Protein AF-A0A2P6TKJ5-F1 (afdb_monomer_lite)

Foldseek 3Di:
DFVLCPVLCLPPVVQQVDPVCQVVSCVPRVDHDDDLQPPDDDDDPVPDDLVSSVVSLVVRQVVLQVQLCVQQVVVPHRPSALRHDQEDEAQAFRSQLSLAHPPVPDDPDPPDDDDDDDDDDDDDDDDDDDDDDDDDDDPPPPPPPPPDPPDPDDDPPPPPQDDADNGRDPGDDFAWDSYHHPPRNHDPSYIYGYAHHPDPPDPDDPCNRSVRVNVVSVVSVVADPVHPRDPPPPPPDPD

Secondary structure (DSSP, 8-state):
-HHHHHHTTSS-TTT--SGGGGGGHHHHHS-----TTTT---S-TTS--HHHHHHHHHHHHHHHHHHHHHHHHHTT--SSSTT--SEEEESSHHHHHTTS------------------------------------GGGSSSSSSSSSSS----------PPP--SS--S-PPSEEES---TT--S-TTSEEEEPPP-STTS---HHHHHHHHHHHHHHHTTS-SS------S------

InterPro domains:
  IPR036895 Uracil-DNA glycosylase-like domain superfamily [G3DSA:3.40.470.10] (1-223)

Radius of gyration: 26.34 Å; chains: 1; bounding box: 67×64×65 Å

Organism: Chlorella sorokiniana (NCBI:txid3076)

Structure (mmCIF, N/CA/C/O backbone):
data_AF-A0A2P6TKJ5-F1
#
_entry.id   AF-A0A2P6TKJ5-F1
#
loop_
_atom_site.group_PDB
_atom_site.id
_atom_site.type_symbol
_atom_site.label_atom_id
_atom_site.label_alt_id
_atom_site.label_comp_id
_atom_site.label_asym_id
_atom_site.label_entity_id
_atom_site.label_seq_id
_atom_site.pdbx_PDB_ins_code
_atom_site.Cartn_x
_atom_site.Cartn_y
_atom_site.Cartn_z
_atom_site.occupancy
_atom_site.B_iso_or_equiv
_atom_site.auth_seq_id
_atom_site.auth_comp_id
_atom_site.auth_asym_id
_atom_site.auth_atom_id
_atom_site.pdbx_PDB_model_num
ATOM 1 N N . MET A 1 1 ? 12.594 2.548 1.043 1.00 91.88 1 MET A N 1
ATOM 2 C CA . MET A 1 1 ? 11.205 2.726 1.514 1.00 91.88 1 MET A CA 1
ATOM 3 C C . MET A 1 1 ? 11.089 3.725 2.665 1.00 91.88 1 MET A C 1
ATOM 5 O O . MET A 1 1 ? 10.688 4.838 2.395 1.00 91.88 1 MET A O 1
ATOM 9 N N . TRP A 1 2 ? 11.499 3.416 3.900 1.00 95.62 2 TRP A N 1
ATOM 10 C CA . TRP A 1 2 ? 11.236 4.242 5.101 1.00 95.62 2 TRP A CA 1
ATOM 11 C C . TRP A 1 2 ? 11.445 5.754 4.985 1.00 95.62 2 TRP A C 1
ATOM 13 O O . TRP A 1 2 ? 10.589 6.516 5.422 1.00 95.62 2 TRP A O 1
ATOM 23 N N . ARG A 1 3 ? 12.530 6.201 4.343 1.00 95.38 3 ARG A N 1
ATOM 24 C CA . ARG A 1 3 ? 12.762 7.631 4.097 1.00 95.38 3 ARG A CA 1
ATOM 25 C C . ARG A 1 3 ? 11.610 8.300 3.336 1.00 95.38 3 ARG A C 1
ATOM 27 O O . ARG A 1 3 ? 11.203 9.380 3.724 1.00 95.38 3 ARG A O 1
ATOM 34 N N . ILE A 1 4 ? 11.061 7.661 2.296 1.00 96.12 4 ILE A N 1
ATOM 35 C CA . ILE A 1 4 ? 9.951 8.241 1.520 1.00 96.12 4 ILE A CA 1
ATOM 36 C C . ILE A 1 4 ? 8.678 8.326 2.357 1.00 96.12 4 ILE A C 1
ATOM 38 O O . ILE A 1 4 ? 7.991 9.336 2.304 1.00 96.12 4 ILE A O 1
ATOM 42 N N . LEU A 1 5 ? 8.401 7.305 3.176 1.00 97.38 5 LEU A N 1
ATOM 43 C CA . LEU A 1 5 ? 7.227 7.280 4.049 1.00 97.38 5 LEU A CA 1
ATOM 44 C C . LEU A 1 5 ? 7.304 8.388 5.102 1.00 97.38 5 LEU A C 1
ATOM 46 O O . LEU A 1 5 ? 6.308 9.050 5.363 1.00 97.38 5 LEU A O 1
ATOM 50 N N . ARG A 1 6 ? 8.493 8.615 5.673 1.00 97.56 6 ARG A N 1
ATOM 51 C CA . ARG A 1 6 ? 8.727 9.686 6.650 1.00 97.56 6 ARG A CA 1
ATOM 52 C C . ARG A 1 6 ? 8.663 11.068 6.013 1.00 97.56 6 ARG A C 1
ATOM 54 O O . ARG A 1 6 ? 7.947 11.927 6.508 1.00 97.56 6 ARG A O 1
ATOM 61 N N . ASP A 1 7 ? 9.369 11.268 4.901 1.00 97.06 7 ASP A N 1
ATOM 62 C CA . ASP A 1 7 ? 9.412 12.557 4.203 1.00 97.06 7 ASP A CA 1
ATOM 63 C C . ASP A 1 7 ? 8.027 12.977 3.664 1.00 97.06 7 ASP A C 1
ATOM 65 O O . ASP A 1 7 ? 7.772 14.165 3.505 1.00 97.06 7 ASP A O 1
ATOM 69 N N . THR A 1 8 ? 7.142 12.019 3.361 1.00 97.31 8 THR A N 1
ATOM 70 C CA . THR A 1 8 ? 5.763 12.286 2.904 1.00 97.31 8 THR A CA 1
ATOM 71 C C . THR A 1 8 ? 4.741 12.349 4.038 1.00 97.31 8 THR A C 1
ATOM 73 O O . THR A 1 8 ? 3.582 12.652 3.784 1.00 97.31 8 THR A O 1
ATOM 76 N N . GLY A 1 9 ? 5.138 12.064 5.281 1.00 97.19 9 GLY A N 1
ATOM 77 C CA . GLY A 1 9 ? 4.243 12.072 6.440 1.00 97.19 9 GLY A CA 1
ATOM 78 C C . GLY A 1 9 ? 3.373 10.821 6.609 1.00 97.19 9 GLY A C 1
ATOM 79 O O . GLY A 1 9 ? 2.686 10.716 7.618 1.00 97.19 9 GLY A O 1
ATOM 80 N N . ILE A 1 10 ? 3.440 9.841 5.696 1.00 97.50 10 ILE A N 1
ATOM 81 C CA . ILE A 1 10 ? 2.741 8.546 5.838 1.00 97.50 10 ILE A CA 1
ATOM 82 C C . ILE A 1 10 ? 3.231 7.798 7.088 1.00 97.50 10 ILE A C 1
ATOM 84 O O . ILE A 1 10 ? 2.451 7.153 7.781 1.00 97.50 10 ILE A O 1
ATOM 88 N N . ALA A 1 11 ? 4.531 7.884 7.378 1.00 97.69 11 ALA A N 1
ATOM 89 C CA . ALA A 1 11 ? 5.111 7.433 8.636 1.00 97.69 11 ALA A CA 1
ATOM 90 C C . ALA A 1 11 ? 5.402 8.659 9.521 1.00 97.69 11 ALA A C 1
ATOM 92 O O . ALA A 1 11 ? 6.318 9.422 9.194 1.00 97.69 11 ALA A O 1
ATOM 93 N N . PRO A 1 12 ? 4.684 8.857 10.644 1.00 96.44 12 PRO A N 1
ATOM 94 C CA . PRO A 1 12 ? 4.896 10.007 11.517 1.00 96.44 12 PRO A CA 1
ATOM 95 C C . PRO A 1 12 ? 6.327 10.049 12.059 1.00 96.44 12 PRO A C 1
ATOM 97 O O . PRO A 1 12 ? 6.741 9.193 12.845 1.00 96.44 12 PRO A O 1
ATOM 100 N N . ALA A 1 13 ? 7.094 11.065 11.656 1.00 95.31 13 ALA A N 1
ATOM 101 C CA . ALA A 1 13 ? 8.523 11.155 11.962 1.00 95.31 13 ALA A CA 1
ATOM 102 C C . ALA A 1 13 ? 8.829 11.245 13.470 1.00 95.31 13 ALA A C 1
ATOM 104 O O . ALA A 1 13 ? 9.920 10.860 13.885 1.00 95.31 13 ALA A O 1
ATOM 105 N N . ALA A 1 14 ? 7.869 11.714 14.276 1.00 96.19 14 ALA A N 1
ATOM 106 C CA . ALA A 1 14 ? 7.979 11.778 15.733 1.00 96.19 14 ALA A CA 1
ATOM 107 C C . ALA A 1 14 ? 8.002 10.389 16.396 1.00 96.19 14 ALA A C 1
ATOM 109 O O . ALA A 1 14 ? 8.598 10.219 17.457 1.00 96.19 14 ALA A O 1
ATOM 110 N N . SER A 1 15 ? 7.374 9.385 15.777 1.00 96.25 15 SER A N 1
ATOM 111 C CA . SER A 1 15 ? 7.186 8.058 16.379 1.00 96.25 15 SER A CA 1
ATOM 112 C C . SER A 1 15 ? 7.912 6.946 15.624 1.00 96.25 15 SER A C 1
ATOM 114 O O . SER A 1 15 ? 8.244 5.926 16.231 1.00 96.25 15 SER A O 1
ATOM 116 N N . ILE A 1 16 ? 8.181 7.141 14.330 1.00 97.62 16 ILE A N 1
ATOM 117 C CA . ILE A 1 16 ? 8.744 6.139 13.422 1.00 97.62 16 ILE A CA 1
ATOM 118 C C . ILE A 1 16 ? 10.037 6.677 12.803 1.00 97.62 16 ILE A C 1
ATOM 120 O O . ILE A 1 16 ? 10.028 7.593 11.977 1.00 97.62 16 ILE A O 1
ATOM 124 N N . ARG A 1 17 ? 11.173 6.094 13.200 1.00 95.88 17 ARG A N 1
ATOM 125 C CA . ARG A 1 17 ? 12.509 6.491 12.717 1.00 95.88 17 ARG A CA 1
ATOM 126 C C . ARG A 1 17 ? 12.959 5.694 11.491 1.00 95.88 17 ARG A C 1
ATOM 128 O O . ARG A 1 17 ? 13.587 6.265 10.594 1.00 95.88 17 ARG A O 1
ATOM 135 N N . GLY A 1 18 ? 12.578 4.426 11.405 1.00 96.12 18 GLY A N 1
ATOM 136 C CA . GLY A 1 18 ? 13.006 3.518 10.348 1.00 96.12 18 GLY A CA 1
ATOM 137 C C . GLY A 1 18 ? 12.295 2.170 10.408 1.00 96.12 18 GLY A C 1
ATOM 138 O O . GLY A 1 18 ? 11.170 2.075 10.899 1.00 96.12 18 GLY A O 1
ATOM 139 N N . ALA A 1 19 ? 12.967 1.139 9.894 1.00 96.25 19 ALA A N 1
ATOM 140 C CA . ALA A 1 19 ? 12.442 -0.223 9.793 1.00 96.25 19 ALA A CA 1
ATOM 141 C C . ALA A 1 19 ? 12.142 -0.876 11.143 1.00 96.25 19 ALA A C 1
ATOM 143 O O . ALA A 1 19 ? 11.248 -1.704 11.241 1.00 96.25 19 ALA A O 1
ATOM 144 N N . GLU A 1 20 ? 12.832 -0.461 12.197 1.00 96.31 20 GLU A N 1
ATOM 145 C CA . GLU A 1 20 ? 12.567 -0.880 13.568 1.00 96.31 20 GLU A CA 1
ATOM 146 C C . GLU A 1 20 ? 11.168 -0.473 14.066 1.00 96.31 20 GLU A C 1
ATOM 148 O O . GLU A 1 20 ? 10.671 -1.024 15.043 1.00 96.31 20 GLU A O 1
ATOM 153 N N . GLY A 1 21 ? 10.526 0.496 13.403 1.00 95.94 21 GLY A N 1
ATOM 154 C CA . GLY A 1 21 ? 9.172 0.949 13.713 1.00 95.94 21 GLY A CA 1
ATOM 155 C C . GLY A 1 21 ? 8.063 0.174 13.001 1.00 95.94 21 GLY A C 1
ATOM 156 O O . GLY A 1 21 ? 6.900 0.518 13.194 1.00 95.94 21 GLY A O 1
ATOM 157 N N . ASP A 1 22 ? 8.388 -0.840 12.194 1.00 95.81 22 ASP A N 1
ATOM 158 C CA . ASP A 1 22 ? 7.425 -1.555 11.346 1.00 95.81 22 ASP A CA 1
ATOM 159 C C . ASP A 1 22 ? 6.208 -2.073 12.123 1.00 95.81 22 ASP A C 1
ATOM 161 O O . ASP A 1 22 ? 5.069 -1.740 11.797 1.00 95.81 22 ASP A O 1
ATOM 165 N N . GLY A 1 23 ? 6.445 -2.765 13.241 1.00 96.25 23 GLY A N 1
ATOM 166 C CA . GLY A 1 23 ? 5.378 -3.302 14.091 1.00 96.25 23 GLY A CA 1
ATOM 167 C C . GLY A 1 23 ? 4.490 -2.245 14.760 1.00 96.25 23 GLY A C 1
ATOM 168 O O . GLY A 1 23 ? 3.398 -2.572 15.212 1.00 96.25 23 GLY A O 1
ATOM 169 N N . ARG A 1 24 ? 4.924 -0.978 14.808 1.00 96.50 24 ARG A N 1
ATOM 170 C CA . ARG A 1 24 ? 4.171 0.138 15.411 1.00 96.50 24 ARG A CA 1
ATOM 171 C C . ARG A 1 24 ? 3.333 0.911 14.395 1.00 96.50 24 ARG A C 1
ATOM 173 O O . ARG A 1 24 ? 2.432 1.646 14.789 1.00 96.50 24 ARG A O 1
ATOM 180 N N . MET A 1 25 ? 3.611 0.769 13.098 1.00 97.06 25 MET A N 1
ATOM 181 C CA . MET A 1 25 ? 2.905 1.496 12.036 1.00 97.06 25 MET A CA 1
ATOM 182 C C . MET A 1 25 ? 1.383 1.261 12.019 1.00 97.06 25 MET A C 1
ATOM 184 O O . MET A 1 25 ? 0.660 2.241 11.813 1.00 97.06 25 MET A O 1
ATOM 188 N N . PRO A 1 26 ? 0.860 0.045 12.292 1.00 95.31 26 PRO A N 1
ATOM 189 C CA . PRO A 1 26 ? -0.583 -0.167 12.350 1.00 95.31 26 PRO A CA 1
ATOM 190 C C . PRO A 1 26 ? -1.265 0.644 13.452 1.00 95.31 26 PRO A C 1
ATOM 192 O O . PRO A 1 26 ? -2.325 1.206 13.220 1.00 95.31 26 PRO A O 1
ATOM 195 N N . GLU A 1 27 ? -0.655 0.740 14.632 1.00 94.50 27 GLU A N 1
ATOM 196 C CA . GLU A 1 27 ? -1.210 1.485 15.768 1.00 94.50 27 GLU A CA 1
ATOM 197 C C . GLU A 1 27 ? -1.078 3.000 15.560 1.00 94.50 27 GLU A C 1
ATOM 199 O O . GLU A 1 27 ? -2.043 3.751 15.696 1.00 94.50 27 GLU A O 1
ATOM 204 N N . VAL A 1 28 ? 0.118 3.448 15.175 1.00 95.62 28 VAL A N 1
ATOM 205 C CA . VAL A 1 28 ? 0.464 4.872 15.090 1.00 95.62 28 VAL A CA 1
ATOM 206 C C . VAL A 1 28 ? -0.170 5.556 13.876 1.00 95.62 28 VAL A C 1
ATOM 208 O O . VAL A 1 28 ? -0.540 6.724 13.963 1.00 95.62 28 VAL A O 1
ATOM 211 N N . ALA A 1 29 ? -0.274 4.857 12.743 1.00 95.69 29 ALA A N 1
ATOM 212 C CA . ALA A 1 29 ? -0.667 5.452 11.464 1.00 95.69 29 ALA A CA 1
ATOM 213 C C . ALA A 1 29 ? -1.719 4.643 10.688 1.00 95.69 29 ALA A C 1
ATOM 215 O O . ALA A 1 29 ? -2.105 5.043 9.592 1.00 95.69 29 ALA A O 1
ATOM 216 N N . GLY A 1 30 ? -2.155 3.484 11.194 1.00 95.19 30 GLY A N 1
ATOM 217 C CA . GLY A 1 30 ? -3.086 2.617 10.466 1.00 95.19 30 GLY A CA 1
ATOM 218 C C . GLY A 1 30 ? -2.482 1.942 9.238 1.00 95.19 30 GLY A C 1
ATOM 219 O O . GLY A 1 30 ? -3.219 1.479 8.367 1.00 95.19 30 GLY A O 1
ATOM 220 N N . VAL A 1 31 ? -1.151 1.884 9.144 1.00 96.69 31 VAL A N 1
ATOM 221 C CA . VAL A 1 31 ? -0.436 1.337 7.986 1.00 96.69 31 VAL A CA 1
ATOM 222 C C . VAL A 1 31 ? 0.125 -0.039 8.325 1.00 96.69 31 VAL A C 1
ATOM 224 O O . VAL A 1 31 ? 0.923 -0.184 9.245 1.00 96.69 31 VAL A O 1
ATOM 227 N N . GLY A 1 32 ? -0.269 -1.052 7.554 1.00 96.00 32 GLY A N 1
ATOM 228 C CA . GLY A 1 32 ? 0.304 -2.396 7.615 1.00 96.00 32 GLY A CA 1
ATOM 229 C C . GLY A 1 32 ? 1.120 -2.723 6.367 1.00 96.00 32 GLY A C 1
ATOM 230 O O . GLY A 1 32 ? 0.866 -2.179 5.291 1.00 96.00 32 GLY A O 1
ATOM 231 N N . PHE A 1 33 ? 2.065 -3.651 6.502 1.00 95.69 33 PHE A N 1
ATOM 232 C CA . PHE A 1 33 ? 2.896 -4.134 5.402 1.00 95.69 33 PHE A CA 1
ATOM 233 C C . PHE A 1 33 ? 2.646 -5.617 5.143 1.00 95.69 33 PHE A C 1
ATOM 235 O O . PHE A 1 33 ? 2.386 -6.404 6.051 1.00 95.69 33 PHE A O 1
ATOM 242 N N . THR A 1 34 ? 2.716 -5.996 3.873 1.00 95.25 34 THR A N 1
ATOM 243 C CA . THR A 1 34 ? 2.651 -7.383 3.413 1.00 95.25 34 THR A CA 1
ATOM 244 C C . THR A 1 34 ? 3.437 -7.493 2.112 1.00 95.25 34 THR A C 1
ATOM 246 O O . THR A 1 34 ? 3.611 -6.500 1.403 1.00 95.25 34 THR A O 1
ATOM 249 N N . ASP A 1 35 ? 3.917 -8.691 1.796 1.00 93.44 35 ASP A N 1
ATOM 250 C CA . ASP A 1 35 ? 4.645 -8.976 0.561 1.00 93.44 35 ASP A CA 1
ATOM 251 C C . ASP A 1 35 ? 3.853 -9.970 -0.294 1.00 93.44 35 ASP A C 1
ATOM 253 O O . ASP A 1 35 ? 3.145 -10.841 0.223 1.00 93.44 35 ASP A O 1
ATOM 257 N N . VAL A 1 36 ? 3.998 -9.861 -1.610 1.00 93.25 36 VAL A N 1
ATOM 258 C CA . VAL A 1 36 ? 3.511 -10.850 -2.569 1.00 93.25 36 VAL A CA 1
ATOM 259 C C . VAL A 1 36 ? 4.308 -12.149 -2.409 1.00 93.25 36 VAL A C 1
ATOM 261 O O . VAL A 1 36 ? 3.710 -13.209 -2.224 1.00 93.25 36 VAL A O 1
ATOM 264 N N . GLY A 1 37 ? 5.643 -12.060 -2.380 1.00 90.62 37 GLY A N 1
ATOM 265 C CA . GLY A 1 37 ? 6.571 -13.200 -2.367 1.00 90.62 37 GLY A CA 1
ATOM 266 C C . GLY A 1 37 ? 6.920 -13.747 -0.980 1.00 90.62 37 GLY A C 1
ATOM 267 O O . GLY A 1 37 ? 8.056 -14.152 -0.748 1.00 90.62 37 GLY A O 1
ATOM 268 N N . SER A 1 38 ? 5.976 -13.740 -0.032 1.00 86.31 38 SER A N 1
ATOM 269 C CA . SER A 1 38 ? 6.233 -14.203 1.341 1.00 86.31 38 SER A CA 1
ATOM 270 C C . SER A 1 38 ? 6.806 -15.629 1.371 1.00 86.31 38 SER A C 1
ATOM 272 O O . SER A 1 38 ? 6.287 -16.526 0.706 1.00 86.31 38 SER A O 1
ATOM 274 N N . GLY A 1 39 ? 7.882 -15.826 2.138 1.00 85.00 39 GLY A N 1
ATOM 275 C CA . GLY A 1 39 ? 8.594 -17.105 2.247 1.00 85.00 39 GLY A CA 1
ATOM 276 C C . GLY A 1 39 ? 9.660 -17.343 1.173 1.00 85.00 39 GLY A C 1
ATOM 277 O O . GLY A 1 39 ? 10.367 -18.342 1.248 1.00 85.00 39 GLY A O 1
ATOM 278 N N . SER A 1 40 ? 9.817 -16.436 0.203 1.00 85.38 40 SER A N 1
ATOM 279 C CA . SER A 1 40 ? 10.893 -16.495 -0.793 1.00 85.38 40 SER A CA 1
ATOM 280 C C . SER A 1 40 ? 11.973 -15.460 -0.455 1.00 85.38 40 SER A C 1
ATOM 282 O O . SER A 1 40 ? 11.702 -14.262 -0.540 1.00 85.38 40 SER A O 1
ATOM 284 N N . PRO A 1 41 ? 13.186 -15.870 -0.042 1.00 81.56 41 PRO A N 1
ATOM 285 C CA . PRO A 1 41 ? 14.252 -14.923 0.254 1.00 81.56 41 PRO A CA 1
ATOM 286 C C . PRO A 1 41 ? 14.714 -14.214 -1.026 1.00 81.56 41 PRO A C 1
ATOM 288 O O . PRO A 1 41 ? 14.919 -14.843 -2.062 1.00 81.56 41 PRO A O 1
ATOM 291 N N . GLY A 1 42 ? 14.903 -12.897 -0.945 1.00 78.94 42 GLY A N 1
ATOM 292 C CA . GLY A 1 42 ? 15.433 -12.086 -2.040 1.00 78.94 42 GLY A CA 1
ATOM 293 C C . GLY A 1 42 ? 14.833 -10.684 -2.066 1.00 78.94 42 GLY A C 1
ATOM 294 O O . GLY A 1 42 ? 13.630 -10.502 -1.934 1.00 78.94 42 GLY A O 1
ATOM 295 N N . THR A 1 43 ? 15.680 -9.674 -2.244 1.00 72.62 43 THR A N 1
ATOM 296 C CA . THR A 1 43 ? 15.261 -8.263 -2.341 1.00 72.62 43 THR A CA 1
ATOM 297 C C . THR A 1 43 ? 15.220 -7.763 -3.784 1.00 72.62 43 THR A C 1
ATOM 299 O O . THR A 1 43 ? 14.675 -6.692 -4.066 1.00 72.62 43 THR A O 1
ATOM 302 N N . ASP A 1 44 ? 15.779 -8.537 -4.714 1.00 82.38 44 ASP A N 1
ATOM 303 C CA . ASP A 1 44 ? 15.859 -8.173 -6.118 1.00 82.38 44 ASP A CA 1
ATOM 304 C C . ASP A 1 44 ? 14.643 -8.677 -6.898 1.00 82.38 44 ASP A C 1
ATOM 306 O O . ASP A 1 44 ? 14.606 -9.778 -7.447 1.00 82.38 44 ASP A O 1
ATOM 310 N N . SER A 1 45 ? 13.645 -7.802 -7.003 1.00 81.69 45 SER A N 1
ATOM 311 C CA . SER A 1 45 ? 12.442 -8.052 -7.802 1.00 81.69 45 SER A CA 1
ATOM 312 C C . SER A 1 45 ? 12.711 -8.346 -9.286 1.00 81.69 45 SER A C 1
ATOM 314 O O . SER A 1 45 ? 11.811 -8.828 -9.978 1.00 81.69 45 SER A O 1
ATOM 316 N N . SER A 1 46 ? 13.908 -8.056 -9.815 1.00 84.31 46 SER A N 1
ATOM 317 C CA . SER A 1 46 ? 14.247 -8.352 -11.209 1.00 84.31 46 SER A CA 1
ATOM 318 C C . SER A 1 46 ? 14.343 -9.859 -11.475 1.00 84.31 46 SER A C 1
ATOM 320 O O . SER A 1 46 ? 13.965 -10.291 -12.564 1.00 84.31 46 SER A O 1
ATOM 322 N N . GLN A 1 47 ? 14.705 -10.649 -10.459 1.00 88.94 47 GLN A N 1
ATOM 323 C CA . GLN A 1 47 ? 14.875 -12.105 -10.538 1.00 88.94 47 GLN A CA 1
ATOM 324 C C . GLN A 1 47 ? 13.539 -12.859 -10.588 1.00 88.94 47 GLN A C 1
ATOM 326 O O . GLN A 1 47 ? 13.458 -13.975 -11.097 1.00 88.94 47 GLN A O 1
ATOM 331 N N . PHE A 1 48 ? 12.461 -12.231 -10.118 1.00 89.44 48 PHE A N 1
ATOM 332 C CA . PHE A 1 48 ? 11.135 -12.836 -10.090 1.00 89.44 48 PHE A CA 1
ATOM 333 C C . PHE A 1 48 ? 10.339 -12.455 -11.342 1.00 89.44 48 PHE A C 1
ATOM 335 O O . PHE A 1 48 ? 9.990 -11.292 -11.562 1.00 89.44 48 PHE A O 1
ATOM 342 N N . GLY A 1 49 ? 10.087 -13.441 -12.202 1.00 89.38 49 GLY A N 1
ATOM 343 C CA . GLY A 1 49 ? 9.231 -13.313 -13.390 1.00 89.38 49 GLY A CA 1
ATOM 344 C C . GLY A 1 49 ? 7.758 -13.661 -13.136 1.00 89.38 49 GLY A C 1
ATOM 345 O O . GLY A 1 49 ? 7.387 -14.077 -12.040 1.00 89.38 49 GLY A O 1
ATOM 346 N N . ALA A 1 50 ? 6.933 -13.568 -14.183 1.00 88.62 50 ALA A N 1
ATOM 347 C CA . ALA A 1 50 ? 5.487 -13.821 -14.137 1.00 88.62 50 ALA A CA 1
ATOM 348 C C . ALA A 1 50 ? 5.090 -15.178 -13.518 1.00 88.62 50 ALA A C 1
ATOM 350 O O . ALA A 1 50 ? 4.090 -15.262 -12.807 1.00 88.62 50 ALA A O 1
ATOM 351 N N . ALA A 1 51 ? 5.885 -16.234 -13.733 1.00 90.75 51 ALA A N 1
ATOM 352 C CA . ALA A 1 51 ? 5.629 -17.553 -13.148 1.00 90.75 51 ALA A CA 1
ATOM 353 C C . ALA A 1 51 ? 5.667 -17.536 -11.607 1.00 90.75 51 ALA A C 1
ATOM 355 O O . ALA A 1 51 ? 4.807 -18.135 -10.967 1.00 90.75 51 ALA A O 1
ATOM 356 N N . HIS A 1 52 ? 6.603 -16.785 -11.011 1.00 92.88 52 HIS A N 1
ATOM 357 C CA . HIS A 1 52 ? 6.696 -16.633 -9.555 1.00 92.88 52 HIS A CA 1
ATOM 358 C C . HIS A 1 52 ? 5.463 -15.915 -9.009 1.00 92.88 52 HIS A C 1
ATOM 360 O O . HIS A 1 52 ? 4.821 -16.401 -8.086 1.00 92.88 52 HIS A O 1
ATOM 366 N N . PHE A 1 53 ? 5.073 -14.798 -9.630 1.00 92.25 53 PHE A N 1
ATOM 367 C CA . PHE A 1 53 ? 3.883 -14.049 -9.224 1.00 92.25 53 PHE A CA 1
ATOM 368 C C . PHE A 1 53 ? 2.598 -14.859 -9.391 1.00 92.25 53 PHE A C 1
ATOM 370 O O . PHE A 1 53 ? 1.727 -14.788 -8.530 1.00 92.25 53 PHE A O 1
ATOM 377 N N . THR A 1 54 ? 2.503 -15.683 -10.437 1.00 90.88 54 THR A N 1
ATOM 378 C CA . THR A 1 54 ? 1.377 -16.609 -10.624 1.00 90.88 54 THR A CA 1
ATOM 379 C C . THR A 1 54 ? 1.289 -17.605 -9.467 1.00 90.88 54 THR A C 1
ATOM 381 O O . THR A 1 54 ? 0.208 -17.790 -8.911 1.00 90.88 54 THR A O 1
ATOM 384 N N . ALA A 1 55 ? 2.419 -18.192 -9.060 1.00 93.00 55 ALA A N 1
ATOM 385 C CA . ALA A 1 55 ? 2.479 -19.120 -7.931 1.00 93.00 55 ALA A CA 1
ATOM 386 C C . ALA A 1 55 ? 2.208 -18.435 -6.577 1.00 93.00 55 ALA A C 1
ATOM 388 O O . ALA A 1 55 ? 1.560 -19.010 -5.706 1.00 93.00 55 ALA A O 1
ATOM 389 N N . TRP A 1 56 ? 2.668 -17.195 -6.392 1.00 94.94 56 TRP A N 1
ATOM 390 C CA . TRP A 1 56 ? 2.506 -16.447 -5.142 1.00 94.94 56 TRP A CA 1
ATOM 391 C C . TRP A 1 56 ? 1.133 -15.795 -4.977 1.00 94.94 56 TRP A C 1
ATOM 393 O O . TRP A 1 56 ? 0.699 -15.566 -3.845 1.00 94.94 56 TRP A O 1
ATOM 403 N N . ARG A 1 57 ? 0.438 -15.496 -6.081 1.00 94.31 57 ARG A N 1
ATOM 404 C CA . ARG A 1 57 ? -0.831 -14.756 -6.089 1.00 94.31 57 ARG A CA 1
ATOM 405 C C . ARG A 1 57 ? -1.897 -15.364 -5.166 1.00 94.31 57 ARG A C 1
ATOM 407 O O . ARG A 1 57 ? -2.422 -14.600 -4.358 1.00 94.31 57 ARG A O 1
ATOM 414 N N . PRO A 1 58 ? -2.194 -16.681 -5.191 1.00 94.94 58 PRO A N 1
ATOM 415 C CA . PRO A 1 58 ? -3.185 -17.259 -4.280 1.00 94.94 58 PRO A CA 1
ATOM 416 C C . PRO A 1 58 ? -2.830 -17.043 -2.803 1.00 94.94 58 PRO A C 1
ATOM 418 O O . PRO A 1 58 ? -3.671 -16.619 -2.013 1.00 94.94 58 PRO A O 1
ATOM 421 N N . GLY A 1 59 ? -1.562 -17.259 -2.433 1.00 95.69 59 GLY A N 1
ATOM 422 C CA . GLY A 1 59 ? -1.092 -17.047 -1.063 1.00 95.69 59 GLY A CA 1
ATOM 423 C C . GLY A 1 59 ? -1.149 -15.577 -0.643 1.00 95.69 59 GLY A C 1
ATOM 424 O O . GLY A 1 59 ? -1.534 -15.267 0.482 1.00 95.69 59 GLY A O 1
ATOM 425 N N . PHE A 1 60 ? -0.806 -14.659 -1.549 1.00 96.19 60 PHE A N 1
ATOM 426 C CA . PHE A 1 60 ? -0.938 -13.222 -1.320 1.00 96.19 60 PHE A CA 1
ATOM 427 C C . PHE A 1 60 ? -2.396 -12.810 -1.086 1.00 96.19 60 PHE A C 1
ATOM 429 O O . PHE A 1 60 ? -2.679 -12.130 -0.100 1.00 96.19 60 PHE A O 1
ATOM 436 N N . PHE A 1 61 ? -3.328 -13.267 -1.924 1.00 96.31 61 PHE A N 1
ATOM 437 C CA . PHE A 1 61 ? -4.748 -12.940 -1.774 1.00 96.31 61 PHE A CA 1
ATOM 438 C C . PHE A 1 61 ? -5.348 -13.524 -0.500 1.00 96.31 61 PHE A C 1
ATOM 440 O O . PHE A 1 61 ? -5.999 -12.798 0.246 1.00 96.31 61 PHE A O 1
ATOM 447 N N . SER A 1 62 ? -5.026 -14.776 -0.171 1.00 96.44 62 SER A N 1
ATOM 448 C CA . SER A 1 62 ? -5.449 -15.389 1.091 1.00 96.44 62 SER A CA 1
ATOM 449 C C . SER A 1 62 ? -4.966 -14.596 2.315 1.00 96.44 62 SER A C 1
ATOM 451 O O . SER A 1 62 ? -5.713 -14.414 3.278 1.00 96.44 62 SER A O 1
ATOM 453 N N . ARG A 1 63 ? -3.742 -14.042 2.282 1.00 96.69 63 ARG A N 1
ATOM 454 C CA . ARG A 1 63 ? -3.247 -13.164 3.359 1.00 96.69 63 ARG A CA 1
ATOM 455 C C . ARG A 1 63 ? -4.029 -11.855 3.456 1.00 96.69 63 ARG A C 1
ATOM 457 O O . ARG A 1 63 ? -4.302 -11.424 4.577 1.00 96.69 63 ARG A O 1
ATOM 464 N N . LEU A 1 64 ? -4.390 -11.243 2.325 1.00 96.94 64 LEU A N 1
ATOM 465 C CA . LEU A 1 64 ? -5.227 -10.039 2.308 1.00 96.94 64 LEU A CA 1
ATOM 466 C C . LEU A 1 64 ? -6.604 -10.317 2.931 1.00 96.94 64 LEU A C 1
ATOM 468 O O . LEU A 1 64 ? -7.008 -9.587 3.833 1.00 96.94 64 LEU A O 1
ATOM 472 N N . GLU A 1 65 ? -7.274 -11.405 2.542 1.00 96.44 65 GLU A N 1
ATOM 473 C CA . GLU A 1 65 ? -8.560 -11.822 3.132 1.00 96.44 65 GLU A CA 1
ATOM 474 C C . GLU A 1 65 ? -8.447 -12.109 4.629 1.00 96.44 65 GLU A C 1
ATOM 476 O O . GLU A 1 65 ? -9.278 -11.684 5.431 1.00 96.44 65 GLU A O 1
ATOM 481 N N . ALA A 1 66 ? -7.403 -12.834 5.036 1.00 96.25 66 ALA A N 1
ATOM 482 C CA . ALA A 1 66 ? -7.178 -13.139 6.440 1.00 96.25 66 ALA A CA 1
ATOM 483 C C . ALA A 1 66 ? -6.960 -11.855 7.252 1.00 96.25 66 ALA A C 1
ATOM 485 O O . ALA A 1 66 ? -7.453 -11.742 8.376 1.00 96.25 66 ALA A O 1
ATOM 486 N N . GLN A 1 67 ? -6.250 -10.873 6.691 1.00 95.31 67 GLN A N 1
ATOM 487 C CA . GLN A 1 67 ? -6.053 -9.574 7.323 1.00 95.31 67 GLN A CA 1
ATOM 488 C C . GLN A 1 67 ? -7.371 -8.808 7.468 1.00 95.31 67 GLN A C 1
ATOM 490 O O . GLN A 1 67 ? -7.657 -8.332 8.567 1.00 95.31 67 GLN A O 1
ATOM 495 N N . THR A 1 68 ? -8.195 -8.719 6.421 1.00 94.88 68 THR A N 1
ATOM 496 C CA . THR A 1 68 ? -9.479 -8.006 6.512 1.00 94.88 68 THR A CA 1
ATOM 497 C C . THR A 1 68 ? -10.476 -8.710 7.418 1.00 94.88 68 THR A C 1
ATOM 499 O O . THR A 1 68 ? -11.228 -8.044 8.131 1.00 94.88 68 THR A O 1
ATOM 502 N N . ARG A 1 69 ? -10.446 -10.046 7.482 1.00 95.50 69 ARG A N 1
ATOM 503 C CA . ARG A 1 69 ? -11.230 -10.830 8.442 1.00 95.50 69 ARG A CA 1
ATOM 504 C C . ARG A 1 69 ? -10.824 -10.529 9.879 1.00 95.50 69 ARG A C 1
ATOM 506 O O . ARG A 1 69 ? -11.697 -10.235 10.689 1.00 95.50 69 ARG A O 1
ATOM 513 N N . ARG A 1 70 ? -9.522 -10.532 10.189 1.00 95.12 70 ARG A N 1
ATOM 514 C CA . ARG A 1 70 ? -9.026 -10.163 11.529 1.00 95.12 70 ARG A CA 1
ATOM 515 C C . ARG A 1 70 ? -9.403 -8.729 11.898 1.00 95.12 70 ARG A C 1
ATOM 517 O O . ARG A 1 70 ? -9.896 -8.499 12.996 1.00 95.12 70 ARG A O 1
ATOM 524 N N . ALA A 1 71 ? -9.225 -7.783 10.978 1.00 93.94 71 ALA A N 1
ATOM 525 C CA . ALA A 1 71 ? -9.590 -6.386 11.203 1.00 93.94 71 ALA A CA 1
ATOM 526 C C . ALA A 1 71 ? -11.107 -6.198 11.380 1.00 93.94 71 ALA A C 1
ATOM 528 O O . ALA A 1 71 ? -11.532 -5.406 12.213 1.00 93.94 71 ALA A O 1
ATOM 529 N N . SER A 1 72 ? -11.928 -6.953 10.643 1.00 94.31 72 SER A N 1
ATOM 530 C CA . SER A 1 72 ? -13.388 -6.935 10.806 1.00 94.31 72 SER A CA 1
ATOM 531 C C . SER A 1 72 ? -13.795 -7.494 12.168 1.00 94.31 72 SER A C 1
ATOM 533 O O . SER A 1 72 ? -14.632 -6.903 12.845 1.00 94.31 72 SER A O 1
ATOM 535 N N . ALA A 1 73 ? -13.171 -8.594 12.598 1.00 93.56 73 ALA A N 1
ATOM 536 C CA . ALA A 1 73 ? -13.447 -9.200 13.896 1.00 93.56 73 ALA A CA 1
ATOM 537 C C . ALA A 1 73 ? -13.098 -8.249 15.053 1.00 93.56 73 ALA A C 1
ATOM 539 O O . ALA A 1 73 ? -13.859 -8.153 16.010 1.00 93.56 73 ALA A O 1
ATOM 540 N N . ALA A 1 74 ? -12.005 -7.487 14.930 1.00 92.44 74 ALA A N 1
ATOM 541 C CA . ALA A 1 74 ? -11.594 -6.495 15.926 1.00 92.44 74 ALA A CA 1
ATOM 542 C C . ALA A 1 74 ? -12.609 -5.350 16.122 1.00 92.44 74 ALA A C 1
ATOM 544 O O . ALA A 1 74 ? -12.622 -4.728 17.179 1.00 92.44 74 ALA A O 1
ATOM 545 N N . ILE A 1 75 ? -13.471 -5.091 15.132 1.00 92.12 75 ILE A N 1
ATOM 546 C CA . ILE A 1 75 ? -14.569 -4.111 15.217 1.00 92.12 75 ILE A CA 1
ATOM 547 C C . ILE A 1 75 ? -15.944 -4.776 15.403 1.00 92.12 75 ILE A C 1
ATOM 549 O O . ILE A 1 75 ? -16.971 -4.131 15.215 1.00 92.12 75 ILE A O 1
ATOM 553 N N . GLY A 1 76 ? -15.981 -6.072 15.733 1.00 92.81 76 GLY A N 1
ATOM 554 C CA . GLY A 1 76 ? -17.220 -6.803 16.003 1.00 92.81 76 GLY A CA 1
ATOM 555 C C . GLY A 1 76 ? -18.016 -7.243 14.768 1.00 92.81 76 GLY A C 1
ATOM 556 O O . GLY A 1 76 ? -19.207 -7.507 14.892 1.00 92.81 76 GLY A O 1
ATOM 557 N N . CYS A 1 77 ? -17.406 -7.346 13.579 1.00 92.25 77 CYS A N 1
ATOM 558 C CA . CYS A 1 77 ? -18.069 -7.906 12.391 1.00 92.25 77 CYS A CA 1
ATOM 559 C C . CYS A 1 77 ? -17.353 -9.139 11.828 1.00 92.25 77 CYS A C 1
ATOM 561 O O . CYS A 1 77 ? -16.130 -9.242 11.802 1.00 92.25 77 CYS A O 1
ATOM 563 N N . THR A 1 78 ? -18.136 -10.081 11.311 1.00 92.44 78 THR A N 1
ATOM 564 C CA . THR A 1 78 ? -17.666 -11.367 10.773 1.00 92.44 78 THR A CA 1
ATOM 565 C C . THR A 1 78 ? -17.602 -11.405 9.245 1.00 92.44 78 THR A C 1
ATOM 567 O O . THR A 1 78 ? -17.058 -12.354 8.687 1.00 92.44 78 THR A O 1
ATOM 570 N N . CYS A 1 79 ? -18.097 -10.377 8.544 1.00 90.31 79 CYS A N 1
ATOM 571 C CA . CYS A 1 79 ? -18.200 -10.396 7.078 1.00 90.31 79 CYS A CA 1
ATOM 572 C C . CYS A 1 79 ? -16.851 -10.335 6.344 1.00 90.31 79 CYS A C 1
ATOM 574 O O . CYS A 1 79 ? -16.786 -10.641 5.160 1.00 90.31 79 CYS A O 1
ATOM 576 N N . GLY A 1 80 ? -15.780 -9.885 7.007 1.00 88.19 80 GLY A N 1
ATOM 577 C CA . GLY A 1 80 ? -14.471 -9.677 6.378 1.00 88.19 80 GLY A CA 1
ATOM 578 C C . GLY A 1 80 ? -14.352 -8.426 5.495 1.00 88.19 80 GLY A C 1
ATOM 579 O O . GLY A 1 80 ? -13.248 -8.111 5.062 1.00 88.19 80 GLY A O 1
ATOM 580 N N . CYS A 1 81 ? -15.439 -7.683 5.264 1.00 90.94 81 CYS A N 1
ATOM 581 C CA . CYS A 1 81 ? -15.454 -6.461 4.452 1.00 90.94 81 CYS A CA 1
ATOM 582 C C . CYS A 1 81 ? -15.352 -5.172 5.285 1.00 90.94 81 CYS A C 1
ATOM 584 O O . CYS A 1 81 ? -14.718 -4.215 4.849 1.00 90.94 81 CYS A O 1
ATOM 586 N N . CYS A 1 82 ? -15.956 -5.118 6.478 1.00 91.94 82 CYS A N 1
ATOM 587 C CA . CYS A 1 82 ? -16.019 -3.887 7.285 1.00 91.94 82 CYS A CA 1
ATOM 588 C C . CYS A 1 82 ? -14.651 -3.440 7.823 1.00 91.94 82 CYS A C 1
ATOM 590 O O . CYS A 1 82 ? -14.429 -2.251 8.025 1.00 91.94 82 CYS A O 1
ATOM 592 N N . GLY A 1 83 ? -13.732 -4.383 8.032 1.00 93.06 83 GLY A N 1
ATOM 593 C CA . GLY A 1 83 ? -12.343 -4.118 8.408 1.00 93.06 83 GLY A CA 1
ATOM 594 C C . GLY A 1 83 ? -11.385 -4.015 7.221 1.00 93.06 83 GLY A C 1
ATOM 595 O O . GLY A 1 83 ? -10.173 -4.045 7.422 1.00 93.06 83 GLY A O 1
ATOM 596 N N . ALA A 1 84 ? -11.885 -3.947 5.983 1.00 95.19 84 ALA A N 1
ATOM 597 C CA . ALA A 1 84 ? -11.018 -3.800 4.822 1.00 95.19 84 ALA A CA 1
ATOM 598 C C . ALA A 1 84 ? -10.238 -2.468 4.865 1.00 95.19 84 ALA A C 1
ATOM 600 O O . ALA A 1 84 ? -10.761 -1.436 5.320 1.00 95.19 84 ALA A O 1
ATOM 601 N N . PRO A 1 85 ? -8.979 -2.452 4.391 1.00 95.69 85 PRO A N 1
ATOM 602 C CA . PRO A 1 85 ? -8.217 -1.217 4.304 1.00 95.69 85 PRO A CA 1
ATOM 603 C C . PRO A 1 85 ? -8.889 -0.248 3.323 1.00 95.69 85 PRO A C 1
ATOM 605 O O . PRO A 1 85 ? -9.475 -0.665 2.322 1.00 95.69 85 PRO A O 1
ATOM 608 N N . ALA A 1 86 ? -8.783 1.055 3.590 1.00 95.38 86 ALA A N 1
ATOM 609 C CA . ALA A 1 86 ? -9.216 2.079 2.638 1.00 95.38 86 ALA A CA 1
ATOM 610 C C . ALA A 1 86 ? -8.375 2.033 1.356 1.00 95.38 86 ALA A C 1
ATOM 612 O O . ALA A 1 86 ? -8.892 2.258 0.265 1.00 95.38 86 ALA A O 1
ATOM 613 N N . VAL A 1 87 ? -7.081 1.728 1.500 1.00 97.06 87 VAL A N 1
ATOM 614 C CA . VAL A 1 87 ? -6.097 1.761 0.420 1.00 97.06 87 VAL A CA 1
ATOM 615 C C . VAL A 1 87 ? -5.158 0.557 0.506 1.00 97.06 87 VAL A C 1
ATOM 617 O O . VAL A 1 87 ? -4.686 0.210 1.587 1.00 97.06 87 VAL A O 1
ATOM 620 N N . VAL A 1 88 ? -4.826 -0.031 -0.644 1.00 97.81 88 VAL A N 1
ATOM 621 C CA . VAL A 1 88 ? -3.668 -0.916 -0.829 1.00 97.81 88 VAL A CA 1
ATOM 622 C C . VAL A 1 88 ? -2.697 -0.260 -1.803 1.00 97.81 88 VAL A C 1
ATOM 624 O O . VAL A 1 88 ? -3.050 0.016 -2.947 1.00 97.81 88 VAL A O 1
ATOM 627 N N . ALA A 1 89 ? -1.460 -0.034 -1.363 1.00 97.88 89 ALA A N 1
ATOM 628 C CA . ALA A 1 89 ? -0.416 0.574 -2.181 1.00 97.88 89 ALA A CA 1
ATOM 629 C C . ALA A 1 89 ? 0.696 -0.434 -2.508 1.00 97.88 89 ALA A C 1
ATOM 631 O O . ALA A 1 89 ? 1.368 -0.952 -1.617 1.00 97.88 89 ALA A O 1
ATOM 632 N N . PHE A 1 90 ? 0.931 -0.680 -3.795 1.00 96.88 90 PHE A N 1
ATOM 633 C CA . PHE A 1 90 ? 2.046 -1.491 -4.283 1.00 96.88 90 PHE A CA 1
ATOM 634 C C . PHE A 1 90 ? 3.303 -0.633 -4.404 1.00 96.88 90 PHE A C 1
ATOM 636 O O . PHE A 1 90 ? 3.303 0.371 -5.117 1.00 96.88 90 PHE A O 1
ATOM 643 N N . SER A 1 91 ? 4.407 -1.045 -3.776 1.00 94.38 91 SER A N 1
ATOM 644 C CA . SER A 1 91 ? 5.683 -0.309 -3.781 1.00 94.38 91 SER A CA 1
ATOM 645 C C . SER A 1 91 ? 6.527 -0.548 -5.046 1.00 94.38 91 SER A C 1
ATOM 647 O O . SER A 1 91 ? 7.757 -0.597 -5.007 1.00 94.38 91 SER A O 1
ATOM 649 N N . GLY A 1 92 ? 5.863 -0.671 -6.196 1.00 91.81 92 GLY A N 1
ATOM 650 C CA . GLY A 1 92 ? 6.495 -0.831 -7.497 1.00 91.81 92 GLY A CA 1
ATOM 651 C C . GLY A 1 92 ? 5.533 -1.336 -8.569 1.00 91.81 92 GLY A C 1
ATOM 652 O O . GLY A 1 92 ? 4.756 -2.266 -8.356 1.00 91.81 92 GLY A O 1
ATOM 653 N N . LYS A 1 93 ? 5.645 -0.768 -9.774 1.00 92.00 93 LYS A N 1
ATOM 654 C CA . LYS A 1 93 ? 4.820 -1.132 -10.937 1.00 92.00 93 LYS A CA 1
ATOM 655 C C . LYS A 1 93 ? 4.866 -2.620 -11.287 1.00 92.00 93 LYS A C 1
ATOM 657 O O . LYS A 1 93 ? 3.822 -3.204 -11.557 1.00 92.00 93 LYS A O 1
ATOM 662 N N . LYS A 1 94 ? 6.058 -3.232 -11.278 1.00 89.75 94 LYS A N 1
ATOM 663 C CA . LYS A 1 94 ? 6.239 -4.639 -11.675 1.00 89.75 94 LYS A CA 1
ATOM 664 C C . LYS A 1 94 ? 5.404 -5.577 -10.802 1.00 89.75 94 LYS A C 1
ATOM 666 O O . LYS A 1 94 ? 4.698 -6.415 -11.343 1.00 89.75 94 LYS A O 1
ATOM 671 N N . GLN A 1 95 ? 5.425 -5.389 -9.481 1.00 90.88 95 GLN A N 1
ATOM 672 C CA . GLN A 1 95 ? 4.682 -6.242 -8.547 1.00 90.88 95 GLN A CA 1
ATOM 673 C C . GLN A 1 95 ? 3.190 -6.276 -8.878 1.00 90.88 95 GLN A C 1
ATOM 675 O O . GLN A 1 95 ? 2.610 -7.349 -8.975 1.00 90.88 95 GLN A O 1
ATOM 680 N N . PHE A 1 96 ? 2.587 -5.109 -9.117 1.00 93.88 96 PHE A N 1
ATOM 681 C CA . PHE A 1 96 ? 1.179 -5.029 -9.491 1.00 93.88 96 PHE A CA 1
ATOM 682 C C . PHE A 1 96 ? 0.914 -5.603 -10.887 1.00 93.88 96 PHE A C 1
ATOM 684 O O . PHE A 1 96 ? -0.023 -6.370 -11.085 1.00 93.88 96 PHE A O 1
ATOM 691 N N . GLN A 1 97 ? 1.767 -5.268 -11.857 1.00 92.50 97 GLN A N 1
ATOM 692 C CA . GLN A 1 97 ? 1.606 -5.690 -13.246 1.00 92.50 97 GLN A CA 1
ATOM 693 C C . GLN A 1 97 ? 1.695 -7.214 -13.426 1.00 92.50 97 GLN A C 1
ATOM 695 O O . GLN A 1 97 ? 1.082 -7.738 -14.357 1.00 92.50 97 GLN A O 1
ATOM 700 N N . GLU A 1 98 ? 2.463 -7.921 -12.593 1.00 91.56 98 GLU A N 1
ATOM 701 C CA . GLU A 1 98 ? 2.612 -9.384 -12.658 1.00 91.56 98 GLU A CA 1
ATOM 702 C C . GLU A 1 98 ? 1.515 -10.150 -11.895 1.00 91.56 98 GLU A C 1
ATOM 704 O O . GLU A 1 98 ? 1.429 -11.367 -12.030 1.00 91.56 98 GLU A O 1
ATOM 709 N N . LEU A 1 99 ? 0.648 -9.473 -11.125 1.00 91.94 99 LEU A N 1
ATOM 710 C CA . LEU A 1 99 ? -0.524 -10.113 -10.502 1.00 91.94 99 LEU A CA 1
ATOM 711 C C . LEU A 1 99 ? -1.663 -10.370 -11.495 1.00 91.94 99 LEU A C 1
ATOM 713 O O . LEU A 1 99 ? -2.498 -11.253 -11.274 1.00 91.94 99 LEU A O 1
ATOM 717 N N . PHE A 1 100 ? -1.717 -9.602 -12.582 1.00 90.38 100 PHE A N 1
ATOM 718 C CA . PHE A 1 100 ? -2.617 -9.899 -13.687 1.00 90.38 100 PHE A CA 1
ATOM 719 C C . PHE A 1 100 ? -2.162 -11.205 -14.323 1.00 90.38 100 PHE A C 1
ATOM 721 O O . PHE A 1 100 ? -0.979 -11.346 -14.640 1.00 90.38 100 PHE A O 1
ATOM 728 N N . ALA A 1 101 ? -3.098 -12.141 -14.512 1.00 77.06 101 ALA A N 1
ATOM 729 C CA . ALA A 1 101 ? -2.806 -13.390 -15.196 1.00 77.06 101 ALA A CA 1
ATOM 730 C C . ALA A 1 101 ? -2.051 -13.080 -16.493 1.00 77.06 101 ALA A C 1
ATOM 732 O O . ALA A 1 101 ? -2.383 -12.124 -17.210 1.00 77.06 101 ALA A O 1
ATOM 733 N N . ALA A 1 102 ? -1.017 -13.868 -16.789 1.00 64.31 102 ALA A N 1
ATOM 734 C CA . ALA A 1 102 ? -0.494 -13.890 -18.138 1.00 64.31 102 ALA A CA 1
ATOM 735 C C . ALA A 1 102 ? -1.677 -14.304 -19.012 1.00 64.31 102 ALA A C 1
ATOM 737 O O . ALA A 1 102 ? -2.111 -15.450 -18.950 1.00 64.31 102 ALA A O 1
ATOM 738 N N . GLY A 1 103 ? -2.270 -13.358 -19.747 1.00 53.97 103 GLY A N 1
ATOM 739 C CA . GLY A 1 103 ? -3.254 -13.722 -20.754 1.00 53.97 103 GLY A CA 1
ATOM 740 C C . GLY A 1 103 ? -2.636 -14.830 -21.600 1.00 53.97 103 GLY A C 1
ATOM 741 O O . GLY A 1 103 ? -1.428 -14.793 -21.849 1.00 53.97 103 GLY A O 1
ATOM 742 N N . ASN A 1 104 ? -3.438 -15.803 -22.027 1.00 41.69 104 ASN A N 1
ATOM 743 C CA . ASN A 1 104 ? -3.040 -16.894 -22.925 1.00 41.69 104 ASN A CA 1
ATOM 744 C C . ASN A 1 104 ? -2.586 -16.392 -24.324 1.00 41.69 104 ASN A C 1
ATOM 746 O O . ASN A 1 104 ? -2.811 -17.044 -25.340 1.00 41.69 104 ASN A O 1
ATOM 750 N N . GLY A 1 105 ? -1.967 -15.213 -24.414 1.00 41.59 105 GLY A N 1
ATOM 751 C CA . GLY A 1 105 ? -1.346 -14.658 -25.599 1.00 41.59 105 GLY A CA 1
ATOM 752 C C . GLY A 1 105 ? -0.128 -15.489 -25.961 1.00 41.59 105 GLY A C 1
ATOM 753 O O . GLY A 1 105 ? 0.928 -15.368 -25.340 1.00 41.59 105 GLY A O 1
ATOM 754 N N . GLY A 1 106 ? -0.322 -16.343 -26.964 1.00 35.19 106 GLY A N 1
ATOM 755 C CA . GLY A 1 106 ? 0.667 -17.242 -27.532 1.00 35.19 106 GLY A CA 1
ATOM 756 C C . GLY A 1 106 ? 2.043 -16.607 -27.701 1.00 35.19 106 GLY A C 1
ATOM 757 O O . GLY A 1 106 ? 2.195 -15.440 -28.075 1.00 35.19 106 GLY A O 1
ATOM 758 N N . GLY A 1 107 ? 3.059 -17.417 -27.417 1.00 37.09 107 GLY A N 1
ATOM 759 C CA . GLY A 1 107 ? 4.453 -17.041 -27.540 1.00 37.09 107 GLY A CA 1
ATOM 760 C C . GLY A 1 107 ? 4.756 -16.444 -28.909 1.00 37.09 107 GLY A C 1
ATOM 761 O O . GLY A 1 107 ? 4.830 -17.147 -29.910 1.00 37.09 107 GLY A O 1
ATOM 762 N N . ARG A 1 108 ? 5.038 -15.143 -28.946 1.00 37.81 108 ARG A N 1
ATOM 763 C CA . ARG A 1 108 ? 5.963 -14.608 -29.942 1.00 37.81 108 ARG A CA 1
ATOM 764 C C . ARG A 1 108 ? 7.348 -14.679 -29.332 1.00 37.81 108 ARG A C 1
ATOM 766 O O . ARG A 1 108 ? 7.803 -13.763 -28.650 1.00 37.81 108 ARG A O 1
ATOM 773 N N . GLY A 1 109 ? 7.986 -15.828 -29.545 1.00 37.34 109 GLY A N 1
ATOM 774 C CA . GLY A 1 109 ? 9.397 -16.022 -29.261 1.00 37.34 109 GLY A CA 1
ATOM 775 C C . GLY A 1 109 ? 10.204 -14.935 -29.960 1.00 37.34 109 GLY A C 1
ATOM 776 O O . GLY A 1 109 ? 10.258 -14.871 -31.186 1.00 37.34 109 GLY A O 1
ATOM 777 N N . ARG A 1 110 ? 10.841 -14.066 -29.178 1.00 37.41 110 ARG A N 1
ATOM 778 C CA . ARG A 1 110 ? 11.891 -13.188 -29.685 1.00 37.41 110 ARG A CA 1
ATOM 779 C C . ARG A 1 110 ? 13.137 -14.052 -29.856 1.00 37.41 110 ARG A C 1
ATOM 781 O O . ARG A 1 110 ? 13.936 -14.179 -28.932 1.00 37.41 110 ARG A O 1
ATOM 788 N N . GLN A 1 111 ? 13.268 -14.696 -31.016 1.00 39.72 111 GLN A N 1
ATOM 789 C CA . GLN A 1 111 ? 14.517 -15.344 -31.403 1.00 39.72 111 GLN A CA 1
ATOM 790 C C . GLN A 1 111 ? 15.622 -14.284 -31.441 1.00 39.72 111 GLN A C 1
ATOM 792 O O . GLN A 1 111 ? 15.571 -13.297 -32.174 1.00 39.72 111 GLN A O 1
ATOM 797 N N . LYS A 1 112 ? 16.606 -14.490 -30.572 1.00 36.75 112 LYS A N 1
ATOM 798 C CA . LYS A 1 112 ? 17.840 -13.724 -30.454 1.00 36.75 112 LYS A CA 1
ATOM 799 C C . LYS A 1 112 ? 18.716 -14.118 -31.651 1.00 36.75 112 LYS A C 1
ATOM 801 O O . LYS A 1 112 ? 19.237 -15.228 -31.666 1.00 36.75 112 LYS A O 1
ATOM 806 N N . LYS A 1 113 ? 18.878 -13.250 -32.655 1.00 32.41 113 LYS A N 1
ATOM 807 C CA . LYS A 1 113 ? 19.949 -13.412 -33.651 1.00 32.41 113 LYS A CA 1
ATOM 808 C C . LYS A 1 113 ? 21.130 -12.549 -33.218 1.00 32.41 113 LYS A C 1
ATOM 810 O O . LYS A 1 113 ? 21.043 -11.326 -33.210 1.00 32.41 113 LYS A O 1
ATOM 815 N N . ALA A 1 114 ? 22.188 -13.221 -32.781 1.00 33.25 114 ALA A N 1
ATOM 816 C CA . ALA A 1 114 ? 23.497 -12.645 -32.533 1.00 33.25 114 ALA A CA 1
ATOM 817 C C . ALA A 1 114 ? 24.336 -12.745 -33.816 1.00 33.25 114 ALA A C 1
ATOM 819 O O . ALA A 1 114 ? 24.483 -13.833 -34.363 1.00 33.25 114 ALA A O 1
ATOM 820 N N . ALA A 1 115 ? 24.842 -11.605 -34.275 1.00 32.94 115 ALA A N 1
ATOM 821 C CA . ALA A 1 115 ? 26.005 -11.380 -35.143 1.00 32.94 115 ALA A CA 1
ATOM 822 C C . ALA A 1 115 ? 26.111 -9.843 -35.236 1.00 32.94 115 ALA A C 1
ATOM 824 O O . ALA A 1 115 ? 25.091 -9.194 -35.429 1.00 32.94 115 ALA A O 1
ATOM 825 N N . GLY A 1 116 ? 27.218 -9.141 -35.035 1.00 28.58 116 GLY A N 1
ATOM 826 C CA . GLY A 1 116 ? 28.621 -9.507 -35.046 1.00 28.58 116 GLY A CA 1
ATOM 827 C C . GLY A 1 116 ? 29.367 -8.367 -35.752 1.00 28.58 116 GLY A C 1
ATOM 828 O O . GLY A 1 116 ? 29.205 -8.211 -36.950 1.00 28.58 116 GLY A O 1
ATOM 829 N N . VAL A 1 117 ? 30.174 -7.632 -34.980 1.00 29.28 117 VAL A N 1
ATOM 830 C CA . VAL A 1 117 ? 31.396 -6.889 -35.364 1.00 29.28 117 VAL A CA 1
ATOM 831 C C . VAL A 1 117 ? 31.294 -5.571 -36.172 1.00 29.28 117 VAL A C 1
ATOM 833 O O . VAL A 1 117 ? 30.535 -5.404 -37.115 1.00 29.28 117 VAL A O 1
ATOM 836 N N . ALA A 1 118 ? 32.136 -4.646 -35.698 1.00 26.75 118 ALA A N 1
ATOM 837 C CA . ALA A 1 118 ? 32.482 -3.281 -36.086 1.00 26.75 118 ALA A CA 1
ATOM 838 C C . ALA A 1 118 ? 32.887 -3.020 -37.550 1.00 26.75 118 ALA A C 1
ATOM 840 O O . ALA A 1 118 ? 33.448 -3.897 -38.195 1.00 26.75 118 ALA A O 1
ATOM 841 N N . ALA A 1 119 ? 32.778 -1.752 -37.976 1.00 26.41 119 ALA A N 1
ATOM 842 C CA . ALA A 1 119 ? 33.902 -0.959 -38.506 1.00 26.41 119 ALA A CA 1
ATOM 843 C C . ALA A 1 119 ? 33.510 0.519 -38.727 1.00 26.41 119 ALA A C 1
ATOM 845 O O . ALA A 1 119 ? 32.339 0.860 -38.863 1.00 26.41 119 ALA A O 1
ATOM 846 N N . ALA A 1 120 ? 34.534 1.372 -38.704 1.00 25.31 120 ALA A N 1
ATOM 847 C CA . ALA A 1 120 ? 34.539 2.832 -38.694 1.00 25.31 120 ALA A CA 1
ATOM 848 C C . ALA A 1 120 ? 34.698 3.480 -40.092 1.00 25.31 120 ALA A C 1
ATOM 850 O O . ALA A 1 120 ? 34.960 2.785 -41.069 1.00 25.31 120 ALA A O 1
ATOM 851 N N . GLY A 1 121 ? 34.654 4.824 -40.130 1.00 24.98 121 GLY A N 1
ATOM 852 C CA . GLY A 1 121 ? 35.154 5.702 -41.214 1.00 24.98 121 GLY A CA 1
ATOM 853 C C . GLY A 1 121 ? 34.047 6.578 -41.830 1.00 24.98 121 GLY A C 1
ATOM 854 O O . GLY A 1 121 ? 33.131 6.037 -42.427 1.00 24.98 121 GLY A O 1
ATOM 855 N N . ALA A 1 122 ? 33.918 7.881 -41.548 1.00 25.39 122 ALA A N 1
ATOM 856 C CA . ALA A 1 122 ? 34.758 9.056 -41.861 1.00 25.39 122 ALA A CA 1
ATOM 857 C C . ALA A 1 122 ? 34.335 9.822 -43.147 1.00 25.39 122 ALA A C 1
ATOM 859 O O . ALA A 1 122 ? 34.472 9.311 -44.248 1.00 25.39 122 ALA A O 1
ATOM 860 N N . ALA A 1 123 ? 33.907 11.078 -42.918 1.00 25.59 123 ALA A N 1
ATOM 861 C CA . ALA A 1 123 ? 34.076 12.331 -43.687 1.00 25.59 123 ALA A CA 1
ATOM 862 C C . ALA A 1 123 ? 33.522 12.525 -45.126 1.00 25.59 123 ALA A C 1
ATOM 864 O O . ALA A 1 123 ? 33.911 11.819 -46.045 1.00 25.59 123 ALA A O 1
ATOM 865 N N . ALA A 1 124 ? 32.741 13.609 -45.327 1.00 27.38 124 ALA A N 1
ATOM 866 C CA . ALA A 1 124 ? 33.057 14.795 -46.172 1.00 27.38 124 ALA A CA 1
ATOM 867 C C . ALA A 1 124 ? 31.804 15.708 -46.358 1.00 27.38 124 ALA A C 1
ATOM 869 O O . ALA A 1 124 ? 30.732 15.197 -46.653 1.00 27.38 124 ALA A O 1
ATOM 870 N N . VAL A 1 125 ? 31.788 16.971 -45.892 1.00 25.56 125 VAL A N 1
ATOM 871 C CA . VAL A 1 125 ? 32.039 18.302 -46.538 1.00 25.56 125 VAL A CA 1
ATOM 872 C C . VAL A 1 125 ? 31.140 18.735 -47.723 1.00 25.56 125 VAL A C 1
ATOM 874 O O . VAL A 1 125 ? 31.219 18.129 -48.783 1.00 25.56 125 VAL A O 1
ATOM 877 N N . ALA A 1 126 ? 30.390 19.846 -47.537 1.00 29.14 126 ALA A N 1
ATOM 878 C CA . ALA A 1 126 ? 30.095 20.998 -48.444 1.00 29.14 126 ALA A CA 1
ATOM 879 C C . ALA A 1 126 ? 28.836 21.753 -47.911 1.00 29.14 126 ALA A C 1
ATOM 881 O O . ALA A 1 126 ? 27.807 21.120 -47.713 1.00 29.14 126 ALA A O 1
ATOM 882 N N . ALA A 1 127 ? 28.907 22.991 -47.384 1.00 26.25 127 ALA A N 1
ATOM 883 C CA . ALA A 1 127 ? 28.878 24.314 -48.061 1.00 26.25 127 ALA A CA 1
ATOM 884 C C . ALA A 1 127 ? 27.624 24.547 -48.944 1.00 26.25 127 ALA A C 1
ATOM 886 O O . ALA A 1 127 ? 27.282 23.663 -49.711 1.00 26.25 127 ALA A O 1
ATOM 887 N N . ALA A 1 128 ? 26.924 25.688 -49.002 1.00 26.61 128 ALA A N 1
ATOM 888 C CA . ALA A 1 128 ? 26.819 26.952 -48.257 1.00 26.61 128 ALA A CA 1
ATOM 889 C C . ALA A 1 128 ? 25.595 27.731 -48.834 1.00 26.61 128 ALA A C 1
ATOM 891 O O . ALA A 1 128 ? 25.130 27.380 -49.916 1.00 26.61 128 ALA A O 1
ATOM 892 N N . ALA A 1 129 ? 25.202 28.828 -48.160 1.00 28.53 129 ALA A N 1
ATOM 893 C CA . ALA A 1 129 ? 24.358 29.960 -48.615 1.00 28.53 129 ALA A CA 1
ATOM 894 C C . ALA A 1 129 ? 22.832 29.742 -48.743 1.00 28.53 129 ALA A C 1
ATOM 896 O O . ALA A 1 129 ? 22.380 28.672 -49.122 1.00 28.53 129 ALA A O 1
ATOM 897 N N . GLU A 1 130 ? 21.940 30.706 -48.494 1.00 25.78 130 GLU A N 1
ATOM 898 C CA . GLU A 1 130 ? 21.936 32.056 -47.893 1.00 25.78 130 GLU A CA 1
ATOM 899 C C . GLU A 1 130 ? 20.445 32.422 -47.677 1.00 25.78 130 GLU A C 1
ATOM 901 O O . GLU A 1 130 ? 19.583 31.876 -48.366 1.00 25.78 130 GLU A O 1
ATOM 906 N N . GLY A 1 131 ? 20.130 33.371 -46.783 1.00 29.69 131 GLY A N 1
ATOM 907 C CA . GLY A 1 131 ? 18.836 34.074 -46.826 1.00 29.69 131 GLY A CA 1
ATOM 908 C C . GLY A 1 131 ? 18.240 34.480 -45.476 1.00 29.69 131 GLY A C 1
ATOM 909 O O . GLY A 1 131 ? 17.407 33.768 -44.925 1.00 29.69 131 GLY A O 1
ATOM 910 N N . SER A 1 132 ? 18.611 35.664 -44.978 1.00 35.84 132 SER A N 1
ATOM 911 C CA . SER A 1 132 ? 17.812 36.424 -43.998 1.00 35.84 132 SER A CA 1
ATOM 912 C C . SER A 1 132 ? 16.543 36.988 -44.662 1.00 35.84 132 SER A C 1
ATOM 914 O O . SER A 1 132 ? 16.565 37.284 -45.858 1.00 35.84 132 SER A O 1
ATOM 916 N N . PRO A 1 133 ? 15.465 37.244 -43.898 1.00 42.62 133 PRO A N 1
ATOM 917 C CA . PRO A 1 133 ? 15.236 38.645 -43.551 1.00 42.62 133 PRO A CA 1
ATOM 918 C C . PRO A 1 133 ? 14.755 38.889 -42.114 1.00 42.62 133 PRO A C 1
ATOM 920 O O . PRO A 1 133 ? 14.192 38.048 -41.419 1.00 42.62 133 PRO A O 1
ATOM 923 N N . VAL A 1 134 ? 15.025 40.124 -41.719 1.00 36.59 134 VAL A N 1
ATOM 924 C CA . VAL A 1 134 ? 14.769 40.804 -40.452 1.00 36.59 134 VAL A CA 1
ATOM 925 C C . VAL A 1 134 ? 13.272 41.070 -40.270 1.00 36.59 134 VAL A C 1
ATOM 927 O O . VAL A 1 134 ? 12.609 41.466 -41.226 1.00 36.59 134 VAL A O 1
ATOM 930 N N . SER A 1 135 ? 12.744 40.944 -39.050 1.00 39.94 135 SER A N 1
ATOM 931 C CA . SER A 1 135 ? 11.535 41.655 -38.599 1.00 39.94 135 SER A CA 1
ATOM 932 C C . SER A 1 135 ? 11.517 41.766 -37.069 1.00 39.94 135 SER A C 1
ATOM 934 O O . SER A 1 135 ? 11.735 40.789 -36.357 1.00 39.94 135 SER A O 1
ATOM 936 N N . SER A 1 136 ? 11.324 42.997 -36.598 1.00 39.75 136 SER A N 1
ATOM 937 C CA . SER A 1 136 ? 11.476 43.483 -35.221 1.00 39.75 136 SER A CA 1
ATOM 938 C C . SER A 1 136 ? 10.405 42.980 -34.226 1.00 39.75 136 SER A C 1
ATOM 940 O O . SER A 1 136 ? 9.335 42.541 -34.646 1.00 39.75 136 SER A O 1
ATOM 942 N N . PRO A 1 137 ? 10.636 43.091 -32.897 1.00 43.56 137 PRO A N 1
ATOM 943 C CA . PRO A 1 137 ? 9.854 42.419 -31.848 1.00 43.56 137 PRO A CA 1
ATOM 944 C C . PRO A 1 137 ? 8.554 43.125 -31.402 1.00 43.56 137 PRO A C 1
ATOM 946 O O . PRO A 1 137 ? 7.977 42.755 -30.382 1.00 43.56 137 PRO A O 1
ATOM 949 N N . GLU A 1 138 ? 8.054 44.122 -32.130 1.00 38.38 138 GLU A N 1
ATOM 950 C CA . GLU A 1 138 ? 7.025 45.037 -31.598 1.00 38.38 138 GLU A CA 1
ATOM 951 C C . GLU A 1 138 ? 5.580 44.744 -32.049 1.00 38.38 138 GLU A C 1
ATOM 953 O O . GLU A 1 138 ? 4.658 45.474 -31.702 1.00 38.38 138 GLU A O 1
ATOM 958 N N . GLN A 1 139 ? 5.338 43.644 -32.772 1.00 40.59 139 GLN A N 1
ATOM 959 C CA . GLN A 1 139 ? 3.995 43.277 -33.268 1.00 40.59 139 GLN A CA 1
ATOM 960 C C . GLN A 1 139 ? 3.402 42.002 -32.639 1.00 40.59 139 GLN A C 1
ATOM 962 O O . GLN A 1 139 ? 2.371 41.509 -33.088 1.00 40.59 139 GLN A O 1
ATOM 967 N N . ALA A 1 140 ? 3.998 41.485 -31.558 1.00 38.75 140 ALA A N 1
ATOM 968 C CA . ALA A 1 140 ? 3.470 40.330 -30.818 1.00 38.75 140 ALA A CA 1
ATOM 969 C C . ALA A 1 140 ? 2.604 40.706 -29.591 1.00 38.75 140 ALA A C 1
ATOM 971 O O . ALA A 1 140 ? 1.988 39.833 -28.983 1.00 38.75 140 ALA A O 1
ATOM 972 N N . ALA A 1 141 ? 2.522 41.990 -29.221 1.00 38.91 141 ALA A N 1
ATOM 973 C CA . ALA A 1 141 ? 1.931 42.419 -27.947 1.00 38.91 141 ALA A CA 1
ATOM 974 C C . ALA A 1 141 ? 0.425 42.774 -27.988 1.00 38.91 141 ALA A C 1
ATOM 976 O O . ALA A 1 141 ? -0.178 42.955 -26.934 1.00 38.91 141 ALA A O 1
ATOM 977 N N . ALA A 1 142 ? -0.225 42.832 -29.157 1.00 36.81 142 ALA A N 1
ATOM 978 C CA . ALA A 1 142 ? -1.610 43.324 -29.272 1.00 36.81 142 ALA A CA 1
ATOM 979 C C . ALA A 1 142 ? -2.696 42.236 -29.446 1.00 36.81 142 ALA A C 1
ATOM 981 O O . ALA A 1 142 ? -3.880 42.557 -29.490 1.00 36.81 142 ALA A O 1
ATOM 982 N N . ALA A 1 143 ? -2.337 40.946 -29.497 1.00 36.28 143 ALA A N 1
ATOM 983 C CA . ALA A 1 143 ? -3.299 39.838 -29.648 1.00 36.28 143 ALA A CA 1
ATOM 984 C C . ALA A 1 143 ? -3.618 39.085 -28.335 1.00 36.28 143 ALA A C 1
ATOM 986 O O . ALA A 1 143 ? -4.383 38.119 -28.348 1.00 36.28 143 ALA A O 1
ATOM 987 N N . ALA A 1 144 ? -3.057 39.521 -27.200 1.00 40.12 144 ALA A N 1
ATOM 988 C CA . ALA A 1 144 ? -3.152 38.826 -25.910 1.00 40.12 144 ALA A CA 1
ATOM 989 C C . ALA A 1 144 ? -4.201 39.399 -24.929 1.00 40.12 144 ALA A C 1
ATOM 991 O O . ALA A 1 144 ? -4.426 38.808 -23.878 1.00 40.12 144 ALA A O 1
ATOM 992 N N . ALA A 1 145 ? -4.881 40.506 -25.254 1.00 38.97 145 ALA A N 1
ATOM 993 C CA . ALA A 1 145 ? -5.768 41.206 -24.308 1.00 38.97 145 ALA A CA 1
ATOM 994 C C . ALA A 1 145 ? -7.284 41.053 -24.579 1.00 38.97 145 ALA A C 1
ATOM 996 O O . ALA A 1 145 ? -8.091 41.669 -23.893 1.00 38.97 145 ALA A O 1
ATOM 997 N N . GLY A 1 146 ? -7.693 40.225 -25.551 1.00 37.00 146 GLY A N 1
ATOM 998 C CA . GLY A 1 146 ? -9.096 40.113 -25.993 1.00 37.00 146 GLY A CA 1
ATOM 999 C C . GLY A 1 146 ? -9.792 38.766 -25.758 1.00 37.00 146 GLY A C 1
ATOM 1000 O O . GLY A 1 146 ? -10.872 38.555 -26.296 1.00 37.00 146 GLY A O 1
ATOM 1001 N N . ARG A 1 147 ? -9.199 37.822 -25.011 1.00 36.25 147 ARG A N 1
ATOM 1002 C CA . ARG A 1 147 ? -9.809 36.497 -24.730 1.00 36.25 147 ARG A CA 1
ATOM 1003 C C . ARG A 1 147 ? -9.718 36.092 -23.257 1.00 36.25 147 ARG A C 1
ATOM 1005 O O . ARG A 1 147 ? -9.481 34.933 -22.939 1.00 36.25 147 ARG A O 1
ATOM 1012 N N . ALA A 1 148 ? -9.880 37.059 -22.361 1.00 37.34 148 ALA A N 1
ATOM 1013 C CA . ALA A 1 148 ? -9.816 36.863 -20.912 1.00 37.34 148 ALA A CA 1
ATOM 1014 C C . ALA A 1 148 ? -11.120 37.282 -20.207 1.00 37.34 148 ALA A C 1
ATOM 1016 O O . ALA A 1 148 ? -11.070 37.867 -19.130 1.00 37.34 148 ALA A O 1
ATOM 1017 N N . ALA A 1 149 ? -12.286 37.023 -20.816 1.00 34.47 149 ALA A N 1
ATOM 1018 C CA . ALA A 1 149 ? -13.572 37.374 -20.199 1.00 34.47 149 ALA A CA 1
ATOM 1019 C C . ALA A 1 149 ? -14.753 36.422 -20.487 1.00 34.47 149 ALA A C 1
ATOM 1021 O O . ALA A 1 149 ? -15.847 36.682 -20.003 1.00 34.47 149 ALA A O 1
ATOM 1022 N N . GLU A 1 150 ? -14.569 35.303 -21.200 1.00 32.56 150 GLU A N 1
ATOM 1023 C CA . GLU A 1 150 ? -15.693 34.411 -21.547 1.00 32.56 150 GLU A CA 1
ATOM 1024 C C . GLU A 1 150 ? -15.274 32.930 -21.556 1.00 32.56 150 GLU A C 1
ATOM 1026 O O . GLU A 1 150 ? -15.223 32.260 -22.580 1.00 32.56 150 GLU A O 1
ATOM 1031 N N . ALA A 1 151 ? -14.881 32.426 -20.385 1.00 35.59 151 ALA A N 1
ATOM 1032 C CA . ALA A 1 151 ? -14.748 30.988 -20.114 1.00 35.59 151 ALA A CA 1
ATOM 1033 C C . ALA A 1 151 ? -15.025 30.670 -18.630 1.00 35.59 151 ALA A C 1
ATOM 1035 O O . ALA A 1 151 ? -14.468 29.738 -18.053 1.00 35.59 151 ALA A O 1
ATOM 1036 N N . ALA A 1 152 ? -15.877 31.480 -17.996 1.00 43.91 152 ALA A N 1
ATOM 1037 C CA . ALA A 1 152 ? -16.501 31.142 -16.728 1.00 43.91 152 ALA A CA 1
ATOM 1038 C C . ALA A 1 152 ? -17.742 30.284 -17.021 1.00 43.91 152 ALA A C 1
ATOM 1040 O O . ALA A 1 152 ? -18.539 30.639 -17.884 1.00 43.91 152 ALA A O 1
ATOM 1041 N N . CYS A 1 153 ? -17.905 29.192 -16.269 1.00 32.25 153 CYS A N 1
ATOM 1042 C CA . CYS A 1 153 ? -18.992 28.204 -16.352 1.00 32.25 153 CYS A CA 1
ATOM 1043 C C . CYS A 1 153 ? -18.762 27.024 -17.322 1.00 32.25 153 CYS A C 1
ATOM 1045 O O . CYS A 1 153 ? -19.559 26.740 -18.211 1.00 32.25 153 CYS A O 1
ATOM 1047 N N . GLY A 1 154 ? -17.672 26.282 -17.103 1.00 32.56 154 GLY A N 1
ATOM 1048 C CA . GLY A 1 154 ? -17.558 24.887 -17.532 1.00 32.56 154 GLY A CA 1
ATOM 1049 C C . GLY A 1 154 ? -17.986 23.968 -16.389 1.00 32.56 154 GLY A C 1
ATOM 1050 O O . GLY A 1 154 ? -17.322 23.911 -15.360 1.00 32.56 154 GLY A O 1
ATOM 1051 N N . THR A 1 155 ? -19.116 23.292 -16.565 1.00 32.41 155 THR A N 1
ATOM 1052 C CA . THR A 1 155 ? -19.698 22.292 -15.661 1.00 32.41 155 THR A CA 1
ATOM 1053 C C . THR A 1 155 ? -18.684 21.239 -15.220 1.00 32.41 155 THR A C 1
ATOM 1055 O O . THR A 1 155 ? -18.008 20.644 -16.062 1.00 32.41 155 THR A O 1
ATOM 1058 N N . GLU A 1 156 ? -18.627 20.970 -13.914 1.00 34.38 156 GLU A N 1
ATOM 1059 C CA . GLU A 1 156 ? -17.873 19.863 -13.330 1.00 34.38 156 GLU A CA 1
ATOM 1060 C C . GLU A 1 156 ? -18.301 18.545 -13.986 1.00 34.38 156 GLU A C 1
ATOM 1062 O O . GLU A 1 156 ? -19.408 18.041 -13.781 1.00 34.38 156 GLU A O 1
ATOM 1067 N N . ALA A 1 157 ? -17.420 17.991 -14.818 1.00 36.00 157 ALA A N 1
ATOM 1068 C CA . ALA A 1 157 ? -17.562 16.636 -15.306 1.00 36.00 157 ALA A CA 1
ATOM 1069 C C . ALA A 1 157 ? -17.424 15.709 -14.097 1.00 36.00 157 ALA A C 1
ATOM 1071 O O . ALA A 1 157 ? -16.314 15.443 -13.640 1.00 36.00 157 ALA A O 1
ATOM 1072 N N . ALA A 1 158 ? -18.555 15.242 -13.568 1.00 39.03 158 ALA A N 1
ATOM 1073 C CA . ALA A 1 158 ? -18.586 14.132 -12.633 1.00 39.03 158 ALA A CA 1
ATOM 1074 C C . ALA A 1 158 ? -17.746 12.996 -13.234 1.00 39.03 158 ALA A C 1
ATOM 1076 O O . ALA A 1 158 ? -18.109 12.414 -14.261 1.00 39.03 158 ALA A O 1
ATOM 1077 N N . GLU A 1 159 ? -16.582 12.755 -12.632 1.00 41.03 159 GLU A N 1
ATOM 1078 C CA . GLU A 1 159 ? -15.612 11.752 -13.046 1.00 41.03 159 GLU A CA 1
ATOM 1079 C C . GLU A 1 159 ? -16.330 10.399 -13.102 1.00 41.03 159 GLU A C 1
ATOM 1081 O O . GLU A 1 159 ? -16.644 9.791 -12.076 1.00 41.03 159 GLU A O 1
ATOM 1086 N N . ARG A 1 160 ? -16.677 9.949 -14.315 1.00 39.69 160 ARG A N 1
ATOM 1087 C CA . ARG A 1 160 ? -17.249 8.620 -14.534 1.00 39.69 160 ARG A CA 1
ATOM 1088 C C . ARG A 1 160 ? -16.220 7.608 -14.049 1.00 39.69 160 ARG A C 1
ATOM 1090 O O . ARG A 1 160 ? -15.197 7.409 -14.700 1.00 39.69 160 ARG A O 1
ATOM 1097 N N . LEU A 1 161 ? -16.511 6.978 -12.913 1.00 44.00 161 LEU A N 1
ATOM 1098 C CA . LEU A 1 161 ? -15.695 5.908 -12.353 1.00 44.00 161 LEU A CA 1
ATOM 1099 C C . LEU A 1 161 ? -15.525 4.812 -13.423 1.00 44.00 161 LEU A C 1
ATOM 1101 O O . LEU A 1 161 ? -16.535 4.296 -13.916 1.00 44.00 161 LEU A O 1
ATOM 1105 N N . PRO A 1 162 ? -14.290 4.468 -13.829 1.00 51.19 162 PRO A N 1
ATOM 1106 C CA . PRO A 1 162 ? -14.069 3.445 -14.840 1.00 51.19 162 PRO A CA 1
ATOM 1107 C C . PRO A 1 162 ? -14.621 2.096 -14.376 1.00 51.19 162 PRO A C 1
ATOM 1109 O O . PRO A 1 162 ? -14.437 1.691 -13.229 1.00 51.19 162 PRO A O 1
ATOM 1112 N N . VAL A 1 163 ? -15.283 1.387 -15.289 1.00 51.88 163 VAL A N 1
ATOM 1113 C CA . VAL A 1 163 ? -15.738 0.010 -15.071 1.00 51.88 163 VAL A CA 1
ATOM 1114 C C . VAL A 1 163 ? -14.514 -0.902 -14.944 1.00 51.88 163 VAL A C 1
ATOM 1116 O O . VAL A 1 163 ? -13.586 -0.804 -15.748 1.00 51.88 163 VAL A O 1
ATOM 1119 N N . LEU A 1 164 ? -14.519 -1.803 -13.957 1.00 55.81 164 LEU A N 1
ATOM 1120 C CA . LEU A 1 164 ? -13.478 -2.817 -13.774 1.00 55.81 164 LEU A CA 1
ATOM 1121 C C . LEU A 1 164 ? -13.346 -3.668 -15.040 1.00 55.81 164 LEU A C 1
ATOM 1123 O O . LEU A 1 164 ? -14.274 -4.379 -15.421 1.00 55.81 164 LEU A O 1
ATOM 1127 N N . GLN A 1 165 ? -12.191 -3.602 -15.697 1.00 54.59 165 GLN A N 1
ATOM 1128 C CA . GLN A 1 165 ? -11.921 -4.398 -16.890 1.00 54.59 165 GLN A CA 1
ATOM 1129 C C . GLN A 1 165 ? -11.297 -5.743 -16.510 1.00 54.59 165 GLN A C 1
ATOM 1131 O O . GLN A 1 165 ? -10.272 -5.792 -15.828 1.00 54.59 165 GLN A O 1
ATOM 1136 N N . ALA A 1 166 ? -11.886 -6.836 -16.999 1.00 52.03 166 ALA A N 1
ATOM 1137 C CA . ALA A 1 166 ? -11.293 -8.167 -16.946 1.00 52.03 166 ALA A CA 1
ATOM 1138 C C . ALA A 1 166 ? -10.200 -8.276 -18.024 1.00 52.03 166 ALA A C 1
ATOM 1140 O O . ALA A 1 166 ? -10.460 -8.646 -19.166 1.00 52.03 166 ALA A O 1
ATOM 1141 N N . GLY A 1 167 ? -8.971 -7.886 -17.693 1.00 63.78 167 GLY A N 1
ATOM 1142 C CA . GLY A 1 167 ? -7.835 -8.005 -18.606 1.00 63.78 167 GLY A CA 1
ATOM 1143 C C . GLY A 1 167 ? -6.576 -7.329 -18.078 1.00 63.78 167 GLY A C 1
ATOM 1144 O O . GLY A 1 167 ? -6.645 -6.342 -17.348 1.00 63.78 167 GLY A O 1
ATOM 1145 N N . ARG A 1 168 ? -5.400 -7.856 -18.447 1.00 74.88 168 ARG A N 1
ATOM 1146 C CA . ARG A 1 168 ? -4.123 -7.202 -18.139 1.00 74.88 168 ARG A CA 1
ATOM 1147 C C . ARG A 1 168 ? -4.032 -5.904 -18.949 1.00 74.88 168 ARG A C 1
ATOM 1149 O O . ARG A 1 168 ? -4.022 -5.977 -20.179 1.00 74.88 168 ARG A O 1
ATOM 1156 N N . PRO A 1 169 ? -3.920 -4.731 -18.311 1.00 80.56 169 PRO A N 1
ATOM 1157 C CA . PRO A 1 169 ? -3.751 -3.485 -19.044 1.00 80.56 169 PRO A CA 1
ATOM 1158 C C . PRO A 1 169 ? -2.398 -3.481 -19.767 1.00 80.56 169 PRO A C 1
ATOM 1160 O O . PRO A 1 169 ? -1.393 -3.962 -19.237 1.00 80.56 169 PRO A O 1
ATOM 1163 N N . ALA A 1 170 ? -2.360 -2.901 -20.971 1.00 79.94 170 ALA A N 1
ATOM 1164 C CA . ALA A 1 170 ? -1.137 -2.801 -21.776 1.00 79.94 170 ALA A CA 1
ATOM 1165 C C . ALA A 1 170 ? -0.015 -2.048 -21.042 1.00 79.94 170 ALA A C 1
ATOM 1167 O O . ALA A 1 170 ? 1.170 -2.334 -21.217 1.00 79.94 170 ALA A O 1
ATOM 1168 N N . SER A 1 171 ? -0.387 -1.100 -20.181 1.00 84.50 171 SER A N 1
ATOM 1169 C CA . SER A 1 171 ? 0.536 -0.444 -19.270 1.00 84.50 171 SER A CA 1
ATOM 1170 C C . SER A 1 171 ? -0.159 -0.071 -17.964 1.00 84.50 171 SER A C 1
ATOM 1172 O O . SER A 1 171 ? -1.343 0.249 -17.944 1.00 84.50 171 SER A O 1
ATOM 1174 N N . ILE A 1 172 ? 0.603 -0.111 -16.874 1.00 90.50 172 ILE A N 1
ATOM 1175 C CA . ILE A 1 172 ? 0.201 0.398 -15.561 1.00 90.50 172 ILE A CA 1
ATOM 1176 C C . ILE A 1 172 ? 0.877 1.752 -15.338 1.00 90.50 172 ILE A C 1
ATOM 1178 O O . ILE A 1 172 ? 2.106 1.846 -15.433 1.00 90.50 172 ILE A O 1
ATOM 1182 N N . ALA A 1 173 ? 0.104 2.794 -15.048 1.00 93.31 173 ALA A N 1
ATOM 1183 C CA . ALA A 1 173 ? 0.637 4.078 -14.594 1.00 93.31 173 ALA A CA 1
ATOM 1184 C C . ALA A 1 173 ? 0.885 4.048 -13.078 1.00 93.31 173 ALA A C 1
ATOM 1186 O O . ALA A 1 173 ? 0.328 3.213 -12.369 1.00 93.31 173 ALA A O 1
ATOM 1187 N N . THR A 1 174 ? 1.716 4.952 -12.561 1.00 95.94 174 THR A N 1
ATOM 1188 C CA . THR A 1 174 ? 1.785 5.191 -11.111 1.00 95.94 174 THR A CA 1
ATOM 1189 C C . THR A 1 174 ? 0.593 6.029 -10.648 1.00 95.94 174 THR A C 1
ATOM 1191 O O . THR A 1 174 ? 0.073 6.825 -11.422 1.00 95.94 174 THR A O 1
ATOM 1194 N N . GLY A 1 175 ? 0.204 5.894 -9.382 1.00 96.81 175 GLY A N 1
ATOM 1195 C CA . GLY A 1 175 ? -0.964 6.548 -8.790 1.00 96.81 175 GLY A CA 1
ATOM 1196 C C . GLY A 1 175 ? -2.121 5.577 -8.564 1.00 96.81 175 GLY A C 1
ATOM 1197 O O . GLY A 1 175 ? -1.918 4.358 -8.520 1.00 96.81 175 GLY A O 1
ATOM 1198 N N . ARG A 1 176 ? -3.3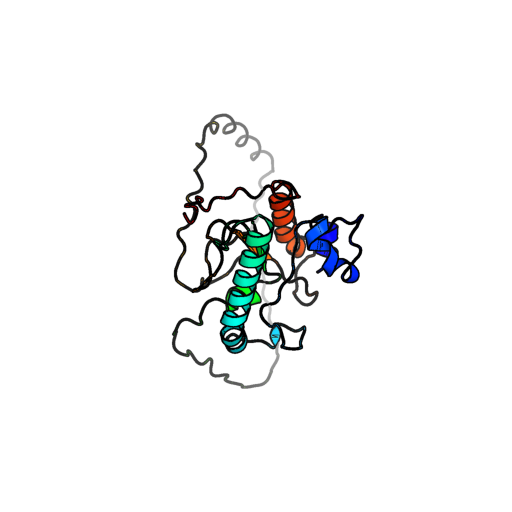31 6.115 -8.402 1.00 96.31 176 ARG A N 1
ATOM 1199 C CA . ARG A 1 176 ? -4.560 5.334 -8.222 1.00 96.31 176 ARG A CA 1
ATOM 1200 C C . ARG A 1 176 ? -4.861 4.488 -9.461 1.00 96.31 176 ARG A C 1
ATOM 1202 O O . ARG A 1 176 ? -4.693 4.941 -10.589 1.00 96.31 176 ARG A O 1
ATOM 1209 N N . GLN A 1 177 ? -5.300 3.257 -9.234 1.00 95.56 177 GLN A N 1
ATOM 1210 C CA . GLN A 1 177 ? -5.653 2.286 -10.260 1.00 95.56 177 GLN A CA 1
ATOM 1211 C C . GLN A 1 177 ? -7.157 2.036 -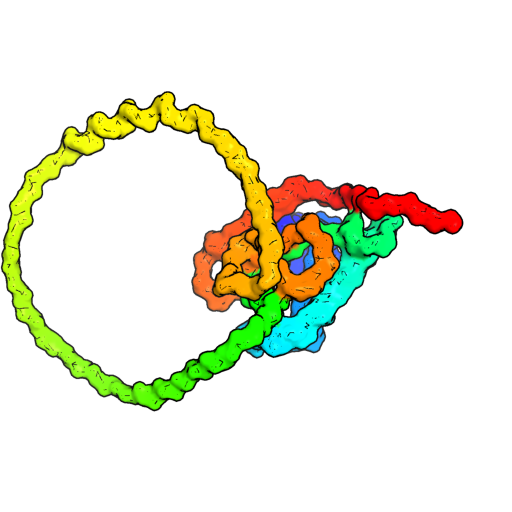10.274 1.00 95.56 177 GLN A C 1
ATOM 1213 O O . GLN A 1 177 ? -7.820 2.069 -9.238 1.00 95.56 177 GLN A O 1
ATOM 1218 N N . TRP A 1 178 ? -7.657 1.718 -11.464 1.00 90.56 178 TRP A N 1
ATOM 1219 C CA . TRP A 1 178 ? -9.068 1.416 -11.731 1.00 90.56 178 TRP A CA 1
ATOM 1220 C C . TRP A 1 178 ? -9.274 0.016 -12.316 1.00 90.56 178 TRP A C 1
ATOM 1222 O O . TRP A 1 178 ? -10.375 -0.370 -12.689 1.00 90.56 178 TRP A O 1
ATOM 1232 N N . VAL A 1 179 ? -8.187 -0.742 -12.419 1.00 90.81 179 VAL A N 1
ATOM 1233 C CA . VAL A 1 179 ? -8.148 -2.114 -12.915 1.00 90.81 179 VAL A CA 1
ATOM 1234 C C . VAL A 1 179 ? -7.560 -2.976 -11.819 1.00 90.81 179 VAL A C 1
ATOM 1236 O O . VAL A 1 179 ? -6.591 -2.576 -11.176 1.00 90.81 179 VAL A O 1
ATOM 1239 N N . LEU A 1 180 ? -8.153 -4.141 -11.593 1.00 92.62 180 LEU A N 1
ATOM 1240 C CA . LEU A 1 180 ? -7.758 -5.052 -10.528 1.00 92.62 180 LEU A CA 1
ATOM 1241 C C . LEU A 1 180 ? -7.417 -6.415 -11.131 1.00 92.62 180 LEU A C 1
ATOM 1243 O O . LEU A 1 180 ? -8.045 -6.815 -12.115 1.00 92.62 180 LEU A O 1
ATOM 1247 N N . PRO A 1 181 ? -6.431 -7.135 -10.573 1.00 91.88 181 PRO A N 1
ATOM 1248 C CA . PRO A 1 181 ? -6.167 -8.502 -10.985 1.00 91.88 181 PRO A CA 1
ATOM 1249 C C . PRO A 1 181 ? -7.398 -9.394 -10.799 1.00 91.88 181 PRO A C 1
ATOM 1251 O O . PRO A 1 181 ? -8.181 -9.215 -9.867 1.00 91.88 181 PRO A O 1
ATOM 1254 N N . GLU A 1 182 ? -7.533 -10.399 -11.657 1.00 89.56 182 GLU A N 1
ATOM 1255 C CA . GLU A 1 182 ? -8.542 -11.443 -11.490 1.00 89.56 182 GLU A CA 1
ATOM 1256 C C . GLU A 1 182 ? -8.421 -12.110 -10.112 1.00 89.56 182 GLU A C 1
ATOM 1258 O O . GLU A 1 182 ? -7.315 -12.443 -9.679 1.00 89.56 182 GLU A O 1
ATOM 1263 N N . GLY A 1 183 ? -9.561 -12.310 -9.445 1.00 91.06 183 GLY A N 1
ATOM 1264 C CA . GLY A 1 183 ? -9.621 -12.890 -8.103 1.00 91.06 183 GLY A CA 1
ATOM 1265 C C . GLY A 1 183 ? -9.242 -11.921 -6.982 1.00 91.06 183 GLY A C 1
ATOM 1266 O O . GLY A 1 183 ? -8.935 -12.376 -5.885 1.00 91.06 183 GLY A O 1
ATOM 1267 N N . TRP A 1 184 ? -9.223 -10.606 -7.240 1.00 94.62 184 TRP A N 1
ATOM 1268 C CA . TRP A 1 184 ? -8.952 -9.604 -6.210 1.00 94.62 184 TRP A CA 1
ATOM 1269 C C . TRP A 1 184 ? -9.865 -9.795 -4.982 1.00 94.62 184 TRP A C 1
ATOM 1271 O O . TRP A 1 184 ? -11.087 -9.751 -5.130 1.00 94.62 184 TRP A O 1
ATOM 1281 N N . PRO A 1 185 ? -9.300 -9.981 -3.775 1.00 95.00 185 PRO A N 1
ATOM 1282 C CA . PRO A 1 185 ? -10.074 -10.445 -2.623 1.00 95.00 185 PRO A CA 1
ATOM 1283 C C . PRO A 1 185 ? -10.758 -9.332 -1.825 1.00 95.00 185 PRO A C 1
ATOM 1285 O O . PRO A 1 185 ? -11.556 -9.603 -0.929 1.00 95.00 185 PRO A O 1
ATOM 1288 N N . LEU A 1 186 ? -10.385 -8.072 -2.065 1.00 95.31 186 LEU A N 1
ATOM 1289 C CA . LEU A 1 186 ? -10.862 -6.957 -1.253 1.00 95.31 186 LEU A CA 1
ATOM 1290 C C . LEU A 1 186 ? -12.108 -6.316 -1.871 1.00 95.31 186 LEU A C 1
ATOM 1292 O O . LEU A 1 186 ? -12.254 -6.323 -3.097 1.00 95.31 186 LEU A O 1
ATOM 1296 N N . PRO A 1 187 ? -12.978 -5.699 -1.050 1.00 93.50 187 PRO A N 1
ATOM 1297 C CA . PRO A 1 187 ? -14.113 -4.942 -1.554 1.00 93.50 187 PRO A CA 1
ATOM 1298 C C . PRO A 1 187 ? -13.683 -3.867 -2.554 1.00 93.50 187 PRO A C 1
ATOM 1300 O O . PRO A 1 187 ? -12.634 -3.243 -2.404 1.00 93.50 187 PRO A O 1
ATOM 1303 N N . LEU A 1 188 ? -14.546 -3.566 -3.523 1.00 91.88 188 LEU A N 1
ATOM 1304 C CA . LEU A 1 188 ? -14.284 -2.534 -4.536 1.00 91.88 188 LEU A CA 1
ATOM 1305 C C . LEU A 1 188 ? -14.209 -1.110 -3.964 1.00 91.88 188 LEU A C 1
ATOM 1307 O O . LEU A 1 188 ? -13.774 -0.187 -4.646 1.00 91.88 188 LEU A O 1
ATOM 1311 N N . SER A 1 189 ? -14.613 -0.926 -2.704 1.00 91.62 189 SER A N 1
ATOM 1312 C CA . SER A 1 189 ? -14.392 0.313 -1.959 1.00 91.62 189 SER A CA 1
ATOM 1313 C C . SER A 1 189 ? -12.934 0.517 -1.535 1.00 91.62 189 SER A C 1
ATOM 1315 O O . SER A 1 189 ? -12.583 1.625 -1.142 1.00 91.62 189 SER A O 1
ATOM 1317 N N . THR A 1 190 ? -12.097 -0.526 -1.562 1.00 95.25 190 THR A N 1
ATOM 1318 C CA . THR A 1 190 ? -10.660 -0.411 -1.298 1.00 95.25 190 THR A CA 1
ATOM 1319 C C . THR A 1 190 ? -9.961 0.132 -2.538 1.00 95.25 190 THR A C 1
ATOM 1321 O O . THR A 1 190 ? -9.928 -0.510 -3.587 1.00 95.25 190 THR A O 1
ATOM 1324 N N . GLU A 1 191 ? -9.355 1.308 -2.414 1.00 96.69 191 GLU A N 1
ATOM 1325 C CA . GLU A 1 191 ? -8.567 1.890 -3.492 1.00 96.69 191 GLU A CA 1
ATOM 1326 C C . GLU A 1 191 ? -7.254 1.129 -3.671 1.00 96.69 191 GLU A C 1
ATOM 1328 O O . GLU A 1 191 ? -6.576 0.786 -2.701 1.00 96.69 191 GLU A O 1
ATOM 1333 N N . VAL A 1 192 ? -6.842 0.926 -4.919 1.00 97.31 192 VAL A N 1
ATOM 1334 C CA . VAL A 1 192 ? -5.534 0.350 -5.230 1.00 97.31 192 VAL A CA 1
ATOM 1335 C C . VAL A 1 192 ? -4.644 1.414 -5.835 1.00 97.31 192 VAL A C 1
ATOM 1337 O O . VAL A 1 192 ? -5.046 2.145 -6.734 1.00 97.31 192 VAL A O 1
ATOM 1340 N N . TRP A 1 193 ? -3.423 1.504 -5.332 1.00 98.12 193 TRP A N 1
ATOM 1341 C CA . TRP A 1 193 ? -2.439 2.490 -5.741 1.00 98.12 193 TRP A CA 1
ATOM 1342 C C . TRP A 1 193 ? -1.138 1.796 -6.142 1.00 98.12 193 TRP A C 1
ATOM 1344 O O . TRP A 1 193 ? -0.710 0.827 -5.519 1.00 98.12 193 TRP A O 1
ATOM 1354 N N . VAL A 1 194 ? -0.481 2.298 -7.185 1.00 97.38 194 VAL A N 1
ATOM 1355 C CA . VAL A 1 194 ? 0.813 1.794 -7.662 1.00 97.38 194 VAL A CA 1
ATOM 1356 C C . VAL A 1 194 ? 1.849 2.889 -7.535 1.00 97.38 194 VAL A C 1
ATOM 1358 O O . VAL A 1 194 ? 1.752 3.940 -8.162 1.00 97.38 194 VAL A O 1
ATOM 1361 N N . MET A 1 195 ? 2.864 2.642 -6.725 1.00 97.00 195 MET A N 1
ATOM 1362 C CA . MET A 1 195 ? 3.926 3.598 -6.472 1.00 97.00 195 MET A CA 1
ATOM 1363 C C . MET A 1 195 ? 5.116 3.361 -7.399 1.00 97.00 195 MET A C 1
ATOM 1365 O O . MET A 1 195 ? 5.305 2.290 -7.990 1.00 97.00 195 MET A O 1
ATOM 1369 N N . THR A 1 196 ? 5.977 4.367 -7.487 1.00 94.31 196 THR A N 1
ATOM 1370 C CA . THR A 1 196 ? 7.349 4.160 -7.949 1.00 94.31 196 THR A CA 1
ATOM 1371 C C . THR A 1 196 ? 8.068 3.187 -7.019 1.00 94.31 196 THR A C 1
ATOM 1373 O O . THR A 1 196 ? 7.840 3.165 -5.805 1.00 94.31 196 THR A O 1
ATOM 1376 N N . SER A 1 197 ? 8.976 2.393 -7.595 1.00 89.19 197 SER A N 1
ATOM 1377 C CA . SER A 1 197 ? 9.864 1.554 -6.791 1.00 89.19 197 SER A CA 1
ATOM 1378 C C . SER A 1 197 ? 10.638 2.418 -5.800 1.00 89.19 197 SER A C 1
ATOM 1380 O O . SER A 1 197 ? 11.116 3.504 -6.140 1.00 89.19 197 SER A O 1
ATOM 1382 N N . THR A 1 198 ? 10.817 1.917 -4.580 1.00 84.88 198 THR A N 1
ATOM 1383 C CA . THR A 1 198 ? 11.687 2.575 -3.597 1.00 84.88 198 THR A CA 1
ATOM 1384 C C . THR A 1 198 ? 13.150 2.136 -3.700 1.00 84.88 198 THR A C 1
ATOM 1386 O O . THR A 1 198 ? 13.982 2.653 -2.955 1.00 84.88 198 THR A O 1
ATOM 1389 N N . SER A 1 199 ? 13.483 1.224 -4.627 1.00 78.62 199 SER A N 1
ATOM 1390 C CA . SER A 1 199 ? 14.867 0.828 -4.901 1.00 78.62 199 SER A CA 1
ATOM 1391 C C . SER A 1 199 ? 15.620 1.944 -5.631 1.00 78.62 199 SER A C 1
ATOM 1393 O O . SER A 1 199 ? 15.128 2.512 -6.610 1.00 78.62 199 SER A O 1
ATOM 1395 N N . GLY A 1 200 ? 16.841 2.252 -5.187 1.00 76.50 200 GLY A N 1
ATOM 1396 C CA . GLY A 1 200 ? 17.705 3.246 -5.841 1.00 76.50 200 GLY A CA 1
ATOM 1397 C C . GLY A 1 200 ? 18.130 2.867 -7.267 1.00 76.50 200 GLY A C 1
ATOM 1398 O O . GLY A 1 200 ? 18.656 3.708 -7.979 1.00 76.50 200 GLY A O 1
ATOM 1399 N N . ALA A 1 201 ? 17.861 1.629 -7.695 1.00 75.88 201 ALA A N 1
ATOM 1400 C CA . ALA A 1 201 ? 18.281 1.085 -8.984 1.00 75.88 201 ALA A CA 1
ATOM 1401 C C . ALA A 1 201 ? 17.543 1.680 -10.198 1.00 75.88 201 ALA A C 1
ATOM 1403 O O . ALA A 1 201 ? 18.051 1.622 -11.312 1.00 75.88 201 ALA A O 1
ATOM 1404 N N . ALA A 1 202 ? 16.336 2.224 -10.013 1.00 77.31 202 ALA A N 1
ATOM 1405 C CA . ALA A 1 202 ? 15.573 2.778 -11.129 1.00 77.31 202 ALA A CA 1
ATOM 1406 C C . ALA A 1 202 ? 16.069 4.197 -11.487 1.00 77.31 202 ALA A C 1
ATOM 1408 O O . ALA A 1 202 ? 16.077 5.051 -10.590 1.00 77.31 202 ALA A O 1
ATOM 1409 N N . PRO A 1 203 ? 16.425 4.478 -12.758 1.00 86.44 203 PRO A N 1
ATOM 1410 C CA . PRO A 1 203 ? 16.873 5.799 -13.192 1.00 86.44 203 PRO A CA 1
ATOM 1411 C C . PRO A 1 203 ? 15.680 6.761 -13.232 1.00 86.44 203 PRO A C 1
ATOM 1413 O O . PRO A 1 203 ? 14.889 6.766 -14.170 1.00 86.44 203 PRO A O 1
ATOM 1416 N N . MET A 1 204 ? 15.511 7.545 -12.170 1.00 91.00 204 MET A N 1
ATOM 1417 C CA . MET A 1 204 ? 14.472 8.571 -12.054 1.00 91.00 204 MET A CA 1
ATOM 1418 C C . MET A 1 204 ? 14.922 9.655 -11.083 1.00 91.00 204 MET A C 1
ATOM 1420 O O . MET A 1 204 ? 15.681 9.385 -10.145 1.00 91.00 204 MET A O 1
ATOM 1424 N N . THR A 1 205 ? 14.418 10.873 -11.269 1.00 93.00 205 THR A N 1
ATOM 1425 C CA . THR A 1 205 ? 14.699 11.967 -10.335 1.00 93.00 205 THR A CA 1
ATOM 1426 C C . THR A 1 205 ? 14.016 11.721 -8.987 1.00 93.00 205 THR A C 1
ATOM 1428 O O . THR A 1 205 ? 13.042 10.967 -8.878 1.00 93.00 205 THR A O 1
ATOM 1431 N N . ARG A 1 206 ? 14.499 12.382 -7.925 1.00 91.88 206 ARG A N 1
ATOM 1432 C CA . ARG A 1 206 ? 13.851 12.321 -6.602 1.00 91.88 206 ARG A CA 1
ATOM 1433 C C . ARG A 1 206 ? 12.398 12.793 -6.675 1.00 91.88 206 ARG A C 1
ATOM 1435 O O . ARG A 1 206 ? 11.537 12.149 -6.090 1.00 91.88 206 ARG A O 1
ATOM 1442 N N . GLN A 1 207 ? 12.123 13.859 -7.424 1.00 93.50 207 GLN A N 1
ATOM 1443 C CA . GLN A 1 207 ? 10.773 14.399 -7.587 1.00 93.50 207 GLN A CA 1
ATOM 1444 C C . GLN A 1 207 ? 9.833 13.388 -8.254 1.00 93.50 207 GLN A C 1
ATOM 1446 O O . GLN A 1 207 ? 8.775 13.094 -7.707 1.00 93.50 207 GLN A O 1
ATOM 1451 N N . GLN A 1 208 ? 10.246 12.783 -9.374 1.00 93.81 208 GLN A N 1
ATOM 1452 C CA . GLN A 1 208 ? 9.463 11.739 -10.050 1.00 93.81 208 GLN A CA 1
ATOM 1453 C C . GLN A 1 208 ? 9.198 10.547 -9.130 1.00 93.81 208 GLN A C 1
ATOM 1455 O O . GLN A 1 208 ? 8.113 9.970 -9.140 1.00 93.81 208 GLN A O 1
ATOM 1460 N N . ARG A 1 209 ? 10.183 10.191 -8.298 1.00 94.25 209 ARG A N 1
ATOM 1461 C CA . ARG A 1 209 ? 10.027 9.126 -7.314 1.00 94.25 209 ARG A CA 1
ATOM 1462 C C . ARG A 1 209 ? 9.010 9.487 -6.239 1.00 94.25 209 ARG A C 1
ATOM 1464 O O . ARG A 1 209 ? 8.218 8.627 -5.889 1.00 94.25 209 ARG A O 1
ATOM 1471 N N . TYR A 1 210 ? 9.033 10.709 -5.719 1.00 96.31 210 TYR A N 1
ATOM 1472 C CA . TYR A 1 210 ? 8.195 11.132 -4.594 1.00 96.31 210 TYR A CA 1
ATOM 1473 C C . TYR A 1 210 ? 6.757 11.448 -4.998 1.00 96.31 210 TYR A C 1
ATOM 1475 O O . TYR A 1 210 ? 5.861 11.195 -4.201 1.00 96.31 210 TYR A O 1
ATOM 1483 N N . ALA A 1 211 ? 6.527 11.915 -6.226 1.00 96.62 211 ALA A N 1
ATOM 1484 C CA . ALA A 1 211 ? 5.219 12.375 -6.686 1.00 96.62 211 ALA A CA 1
ATOM 1485 C C . ALA A 1 211 ? 4.043 11.423 -6.358 1.00 96.62 211 ALA A C 1
ATOM 1487 O O . ALA A 1 211 ? 3.096 11.869 -5.711 1.00 96.62 211 ALA A O 1
ATOM 1488 N N . PRO A 1 212 ? 4.069 10.114 -6.697 1.00 97.44 212 PRO A N 1
ATOM 1489 C CA . PRO A 1 212 ? 2.948 9.231 -6.358 1.00 97.44 212 PRO A CA 1
ATOM 1490 C C . PRO A 1 212 ? 2.796 8.980 -4.852 1.00 97.44 212 PRO A C 1
ATOM 1492 O O . PRO A 1 212 ? 1.681 8.757 -4.388 1.00 97.44 212 PRO A O 1
ATOM 1495 N N . TRP A 1 213 ? 3.887 9.039 -4.082 1.00 98.06 213 TRP A N 1
ATOM 1496 C CA . TRP A 1 213 ? 3.839 8.898 -2.625 1.00 98.06 213 TRP A CA 1
ATOM 1497 C C 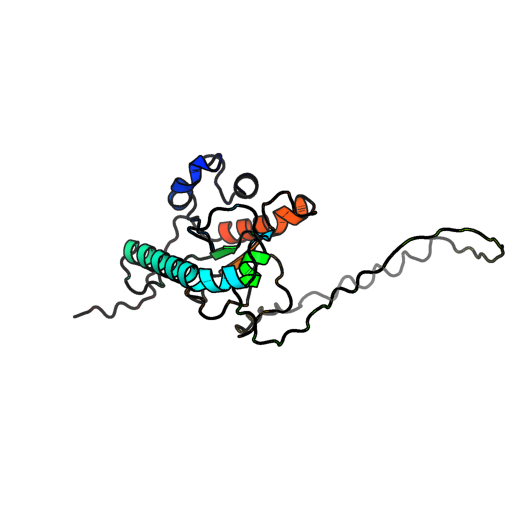. TRP A 1 213 ? 3.260 10.145 -1.953 1.00 98.06 213 TRP A C 1
ATOM 1499 O O . TRP A 1 213 ? 2.521 10.016 -0.985 1.00 98.06 213 TRP A O 1
ATOM 1509 N N . GLN A 1 214 ? 3.555 11.336 -2.480 1.00 98.31 214 GLN A N 1
ATOM 1510 C CA . GLN A 1 214 ? 2.959 12.594 -2.021 1.00 98.31 214 GLN A CA 1
ATOM 1511 C C . GLN A 1 214 ? 1.455 12.617 -2.299 1.00 98.31 214 GLN A C 1
ATOM 1513 O O . GLN A 1 214 ? 0.679 12.871 -1.386 1.00 98.31 214 GLN A O 1
ATOM 1518 N N . ALA A 1 215 ? 1.035 12.229 -3.508 1.00 98.12 215 ALA A N 1
ATOM 1519 C CA . ALA A 1 215 ? -0.384 12.114 -3.845 1.00 98.12 215 ALA A CA 1
ATOM 1520 C C . ALA A 1 215 ? -1.123 11.109 -2.940 1.00 98.12 215 ALA A C 1
ATOM 1522 O O . ALA A 1 215 ? -2.245 11.362 -2.500 1.00 98.12 215 ALA A O 1
ATOM 1523 N N . LEU A 1 216 ? -0.486 9.976 -2.615 1.00 98.25 216 LEU A N 1
ATOM 1524 C CA . LEU A 1 216 ? -1.036 9.023 -1.650 1.00 98.25 216 LEU A CA 1
ATOM 1525 C C . LEU A 1 216 ? -1.131 9.635 -0.243 1.00 98.25 216 LEU A C 1
ATOM 1527 O O . LEU A 1 216 ? -2.151 9.467 0.418 1.00 98.25 216 LEU A O 1
ATOM 1531 N N . ALA A 1 217 ? -0.106 10.356 0.214 1.00 98.00 217 ALA A N 1
ATOM 1532 C CA . ALA A 1 217 ? -0.122 11.017 1.516 1.00 98.00 217 ALA A CA 1
ATOM 1533 C C . ALA A 1 217 ? -1.248 12.059 1.619 1.00 98.00 217 ALA A C 1
ATOM 1535 O O . ALA A 1 217 ? -1.987 12.066 2.599 1.00 98.00 217 ALA A O 1
ATOM 1536 N N . GLU A 1 218 ? -1.447 12.873 0.581 1.00 97.88 218 GLU A N 1
ATOM 1537 C CA . GLU A 1 218 ? -2.558 13.830 0.493 1.00 97.88 218 GLU A CA 1
ATOM 1538 C C . GLU A 1 218 ? -3.924 13.133 0.536 1.00 97.88 218 GLU A C 1
ATOM 1540 O O . GLU A 1 218 ? -4.853 13.613 1.188 1.00 97.88 218 GLU A O 1
ATOM 1545 N N . ARG A 1 219 ? -4.058 11.975 -0.125 1.00 96.94 219 ARG A N 1
ATOM 1546 C CA . ARG A 1 219 ? -5.274 11.153 -0.055 1.00 96.94 219 ARG A CA 1
ATOM 1547 C C . ARG A 1 219 ? -5.507 10.592 1.348 1.00 96.94 219 ARG A C 1
ATOM 1549 O O . ARG A 1 219 ? -6.656 10.567 1.795 1.00 96.94 219 ARG A O 1
ATOM 1556 N N . LEU A 1 220 ? -4.455 10.128 2.020 1.00 96.44 220 LEU A N 1
ATOM 1557 C CA . LEU A 1 220 ? -4.529 9.568 3.371 1.00 96.44 220 LEU A CA 1
ATOM 1558 C C . LEU A 1 220 ? -4.808 10.643 4.425 1.00 96.44 220 LEU A C 1
ATOM 1560 O O . LEU A 1 220 ? -5.548 10.370 5.358 1.00 96.44 220 LEU A O 1
ATOM 1564 N N . ALA A 1 221 ? -4.325 11.874 4.245 1.00 95.44 221 ALA A N 1
ATOM 1565 C CA . ALA A 1 221 ? -4.600 12.993 5.153 1.00 95.44 221 ALA A CA 1
ATOM 1566 C C . ALA A 1 221 ? -6.096 13.357 5.249 1.00 95.44 221 ALA A C 1
ATOM 1568 O O . ALA A 1 221 ? -6.518 13.999 6.208 1.00 95.44 221 ALA A O 1
ATOM 1569 N N . ARG A 1 222 ? -6.905 12.944 4.264 1.00 94.25 222 ARG A N 1
ATOM 1570 C CA . ARG A 1 222 ? -8.369 13.108 4.271 1.00 94.25 222 ARG A CA 1
ATOM 1571 C C . ARG A 1 222 ? -9.094 12.017 5.061 1.00 94.25 222 ARG A C 1
ATOM 1573 O O . ARG A 1 222 ? -10.282 12.162 5.329 1.00 94.25 222 ARG A O 1
ATOM 1580 N N . GLU A 1 223 ? -8.413 10.923 5.387 1.00 90.06 223 GLU A N 1
ATOM 1581 C CA . GLU A 1 223 ? -8.963 9.827 6.176 1.00 90.06 223 GLU A CA 1
ATOM 1582 C C . GLU A 1 223 ? -8.533 10.011 7.641 1.00 90.06 223 GLU A C 1
ATOM 1584 O O . GLU A 1 223 ? -7.338 9.943 7.936 1.00 90.06 223 GLU A O 1
ATOM 1589 N N . PRO A 1 224 ? -9.462 10.238 8.584 1.00 90.31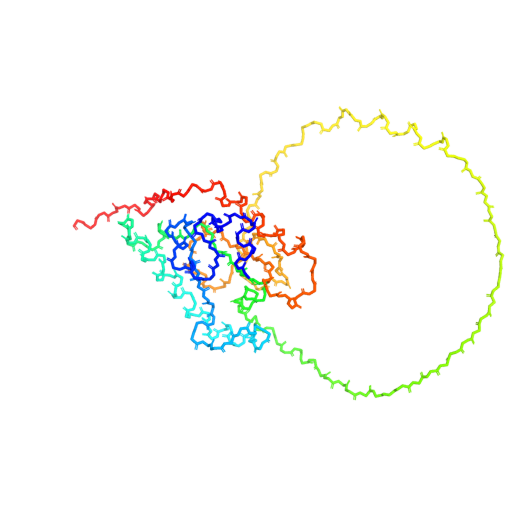 224 PRO A N 1
ATOM 1590 C CA . PRO A 1 224 ? -9.095 10.357 9.987 1.00 90.31 224 PRO A CA 1
ATOM 1591 C C . PRO A 1 224 ? -8.523 9.032 10.514 1.00 90.31 224 PRO A C 1
ATOM 1593 O O . PRO A 1 224 ? -9.053 7.952 10.236 1.00 90.31 224 PRO A O 1
ATOM 1596 N N . TRP A 1 225 ? -7.456 9.126 11.312 1.00 90.88 225 TRP A N 1
ATOM 1597 C CA . TRP A 1 225 ? -6.898 8.007 12.071 1.00 90.88 225 TRP A CA 1
ATOM 1598 C C . TRP A 1 225 ? -7.008 8.284 13.582 1.00 90.88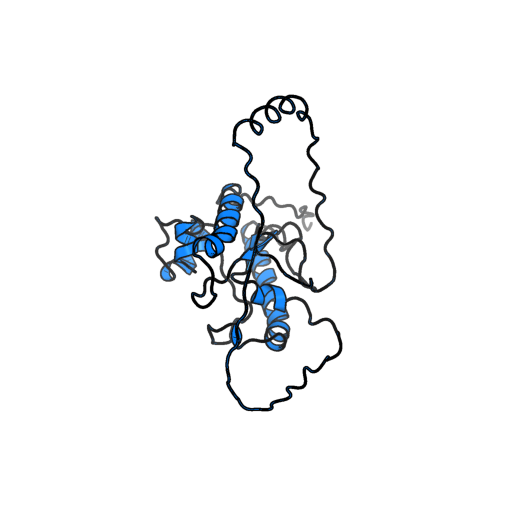 225 TRP A C 1
ATOM 1600 O O . TRP A 1 225 ? -6.601 9.369 14.004 1.00 90.88 225 TRP A O 1
ATOM 1610 N N . PRO A 1 226 ? -7.509 7.342 14.411 1.00 92.25 226 PRO A N 1
ATOM 1611 C CA . PRO A 1 226 ? -8.020 6.010 14.061 1.00 92.25 226 PRO A CA 1
ATOM 1612 C C . PRO A 1 226 ? -9.247 6.031 13.141 1.00 92.25 226 PRO A C 1
ATOM 1614 O O . PRO A 1 226 ? -10.113 6.898 13.265 1.00 92.25 226 PRO A O 1
ATOM 1617 N N . ARG A 1 227 ? -9.329 5.065 12.214 1.00 88.94 227 ARG A N 1
ATOM 1618 C CA . ARG A 1 227 ? -10.468 4.970 11.286 1.00 88.94 227 ARG A CA 1
ATOM 1619 C C . ARG A 1 227 ? -11.750 4.629 12.036 1.00 88.94 227 ARG A C 1
ATOM 1621 O O . ARG A 1 227 ? -11.810 3.651 12.778 1.00 88.94 227 ARG A O 1
ATOM 1628 N N . GLN A 1 228 ? -12.804 5.388 11.759 1.00 87.25 228 GLN A N 1
ATOM 1629 C CA . GLN A 1 228 ? -14.151 5.109 12.251 1.00 87.25 228 GLN A CA 1
ATOM 1630 C C . GLN A 1 228 ? -14.844 4.115 11.311 1.00 87.25 228 GLN A C 1
ATOM 1632 O O . GLN A 1 228 ? -15.595 4.490 10.410 1.00 87.25 228 GLN A O 1
ATOM 1637 N N . CYS A 1 229 ? -14.548 2.825 11.475 1.00 84.44 229 CYS A N 1
ATOM 1638 C CA . CYS A 1 229 ? -15.159 1.781 10.658 1.00 84.44 229 CYS A CA 1
ATOM 1639 C C . CYS A 1 229 ? -16.640 1.607 11.026 1.00 84.44 229 CYS A C 1
ATOM 1641 O O . CYS A 1 229 ? -16.968 1.120 12.104 1.00 84.44 229 CYS A O 1
ATOM 1643 N N . GLN A 1 230 ? -17.540 1.970 10.113 1.00 83.38 230 GLN A N 1
ATOM 1644 C CA . GLN A 1 230 ? -18.967 1.684 10.256 1.00 83.38 230 GLN A CA 1
ATOM 1645 C C . GLN A 1 230 ? -19.262 0.240 9.842 1.00 83.38 230 GLN A C 1
ATOM 1647 O O . GLN A 1 230 ? -18.831 -0.214 8.777 1.00 83.38 230 GLN A O 1
ATOM 1652 N N . LEU A 1 231 ? -20.034 -0.476 10.658 1.00 86.94 231 LEU A N 1
ATOM 1653 C CA . LEU A 1 231 ? -20.520 -1.805 10.307 1.00 86.94 231 LEU A CA 1
ATOM 1654 C C . LEU A 1 231 ? -21.559 -1.684 9.187 1.00 86.94 231 LEU A C 1
ATOM 1656 O O . LEU A 1 231 ? -22.680 -1.242 9.403 1.00 86.94 231 LEU A O 1
ATOM 1660 N N . ARG A 1 232 ? -21.159 -2.055 7.968 1.00 82.31 232 ARG A N 1
ATOM 1661 C CA . ARG A 1 232 ? -22.035 -2.085 6.781 1.00 82.31 232 ARG A CA 1
ATOM 1662 C C . ARG A 1 232 ? -22.679 -3.446 6.552 1.00 82.31 232 ARG A C 1
ATOM 1664 O O . ARG A 1 232 ? -23.654 -3.554 5.818 1.00 82.31 232 ARG A O 1
ATOM 1671 N N . CYS A 1 233 ? -22.106 -4.482 7.161 1.00 83.81 233 CYS A N 1
ATOM 1672 C CA . CYS A 1 233 ? -22.719 -5.792 7.275 1.00 83.81 233 CYS A CA 1
ATOM 1673 C C . CYS A 1 233 ? -23.978 -5.612 8.132 1.00 83.81 233 CYS A C 1
ATOM 1675 O O . CYS A 1 233 ? -23.872 -5.479 9.347 1.00 83.81 233 CYS A O 1
ATOM 1677 N N . GLY A 1 234 ? -25.152 -5.503 7.500 1.00 65.38 234 GLY A N 1
ATOM 1678 C CA . GLY A 1 234 ? -26.416 -5.462 8.226 1.00 65.38 234 GLY A CA 1
ATOM 1679 C C . GLY A 1 234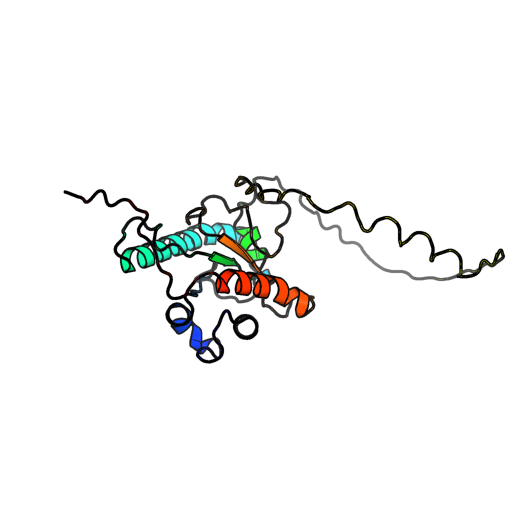 ? -26.451 -6.660 9.163 1.00 65.38 234 GLY A C 1
ATOM 1680 O O . GLY A 1 234 ? -26.331 -7.796 8.709 1.00 65.38 234 GLY A O 1
ATOM 1681 N N . GLY A 1 235 ? -26.513 -6.402 10.466 1.00 54.81 235 GLY A N 1
ATOM 1682 C CA . GLY A 1 235 ? -26.651 -7.444 11.465 1.00 54.81 235 GLY A CA 1
ATOM 1683 C C . GLY A 1 235 ? -28.021 -8.084 11.315 1.00 54.81 235 GLY A C 1
ATOM 1684 O O . GLY A 1 235 ? -28.934 -7.760 12.063 1.00 54.81 235 GLY A O 1
ATOM 1685 N N . THR A 1 236 ? -28.186 -9.008 10.371 1.00 50.53 236 THR A N 1
ATOM 1686 C CA . THR A 1 236 ? -29.142 -10.089 10.576 1.00 50.53 236 THR A CA 1
ATOM 1687 C C . THR A 1 236 ? -28.529 -10.933 11.676 1.00 50.53 236 THR A C 1
ATOM 1689 O O . THR A 1 236 ? -27.738 -11.842 11.416 1.00 50.53 236 THR A O 1
ATOM 1692 N N . GLY A 1 237 ? -28.785 -10.515 12.918 1.00 43.97 237 GLY A N 1
ATOM 1693 C CA . GLY A 1 237 ? -28.463 -11.294 14.093 1.00 43.97 237 GLY A CA 1
ATOM 1694 C C . GLY A 1 237 ? -28.947 -12.712 13.852 1.00 43.97 237 GLY A C 1
ATOM 1695 O O . GLY A 1 237 ? -30.100 -12.921 13.474 1.00 43.97 237 GLY A O 1
ATOM 1696 N N . ALA A 1 238 ? -28.042 -13.669 14.019 1.00 43.06 238 ALA A N 1
ATOM 1697 C CA . ALA A 1 238 ? -28.449 -15.029 14.298 1.00 43.06 238 ALA A CA 1
ATOM 1698 C C . ALA A 1 238 ? -29.337 -14.956 15.551 1.00 43.06 238 ALA A C 1
ATOM 1700 O O . ALA A 1 238 ? -28.848 -14.618 16.630 1.00 43.06 238 ALA A O 1
ATOM 1701 N N . SER A 1 239 ? -30.645 -15.127 15.352 1.00 40.25 239 SER A N 1
ATOM 1702 C CA . SER A 1 239 ? -31.590 -15.517 16.402 1.00 40.25 239 SER A CA 1
ATOM 1703 C C . SER A 1 239 ? -31.606 -17.034 16.479 1.00 40.25 239 SER A C 1
ATOM 1705 O O . SER A 1 239 ? -31.496 -17.656 15.396 1.00 40.25 239 SER A O 1
#

pLDDT: mean 76.08, std 25.77, range [24.98, 98.31]

Sequence (239 aa):
MWRILRDTGIAPAASIRGAEGDGRMPEVAGVGFTDVGSGSPGTDSSQFGAAHFTAWRPGFFSRLEAQTRRASAAIGCTCGCCGAPAVVAFSGKKQFQELFAAGNGGGRGRQKKAAGVAAAGAAAVAAAAEGSPVSSPEQAAAAAAGRAAEAACGTEAAERLPVLQAGRPASIATGRQWVLPEGWPLPLSTEVWVMTSTSGAAPMTRQQRYAPWQALAERLAREPWPRQCQLRCGGTGAS